Protein AF-A0A1G6G6S4-F1 (afdb_monomer_lite)

Organism: Bacteroides ovatus (NCBI:txid28116)

InterPro domains:
  IPR021240 Protein of unknown function DUF2776 [PF10951] (1-237)

pLDDT: mean 93.25, std 6.28, range [54.34, 98.69]

Foldseek 3Di:
DDPVVLVVQLCVLVVQLCVLQVVLVVLCPPDDDLLNLQRSLLSNLVSLLSLLVSLQSNLQSCVVVVNDDPCSLPVSLVSLLVSLVVQLVQLVVQLVPPPDLSSVLNSLSSNLSSLLSQLSSLLSNLSNQVVQLVVLVPDPDLAFDPPADDPVRLVVSLVSLVVSLVVLLVQLVVLCVCCVVDVSSVSSSLSSLLSSLSSQLSSLSNNQSNSSNRSNCDPVSVPVSVVSNVVSVVCNVVSPPD

Secondary structure (DSSP, 8-state):
--HHHHHHHHHHHHHHHHHHHHHHHHHHHS-S-THHHHHHHHHHHHHHHHHHHHHHHHHHHHHHTT---HHHHHHHHHHHHHHHHHHHHHHHHHHHT-SSHHHHHHHHHHHHHHHHHHHHHHHHHHGGGTTHHHHHTT-S--PPPTTPPPHHHHHHHHHHHHHHHHHHHHHHHHHHHTTTT-HHHHHHHHHHHHHHHHHHHHHHHHHHHHHHHTT---HHHHHHHHHHHHHHHHHHHH----

Radius of gyration: 19.22 Å; chains: 1; bounding box: 47×36×55 Å

Sequence (242 aa):
MNYGISILFRAIPLVMAIFCFGYGAFIYGYGDAGSRVVAGPVIFSLGMICIALFCTAATIIRQIIHTYNQAAKYGLPILGYLAAIVTIIGGICVFSNADGTSAFVAGHVITGVGFITGCVATAATSSTRFSLIPGNSRGTGNEVPEGAFSLGQERALEIIVILISLIAWIWAFVLLANSHVHPAYFVAGHVMAGLACICTSLIALVATIARQIRNVYSEKERSQWPKLVLLMGSILLSGDFL

Structure (mmCIF, N/CA/C/O backbone):
data_AF-A0A1G6G6S4-F1
#
_entry.id   AF-A0A1G6G6S4-F1
#
loop_
_atom_site.group_PDB
_atom_site.id
_atom_site.type_symbol
_atom_site.label_atom_id
_atom_site.label_alt_id
_atom_site.label_comp_id
_atom_site.label_asym_id
_atom_site.label_entity_id
_atom_site.label_seq_id
_atom_site.pdbx_PDB_ins_code
_atom_site.Cartn_x
_atom_site.Cartn_y
_atom_site.Cartn_z
_atom_site.occupancy
_atom_site.B_iso_or_equiv
_atom_site.auth_seq_id
_atom_site.auth_comp_id
_atom_site.auth_asym_id
_atom_site.auth_atom_id
_atom_site.pdbx_PDB_model_num
ATOM 1 N N . MET A 1 1 ? -25.408 -8.700 8.731 1.00 73.12 1 MET A N 1
ATOM 2 C CA . MET A 1 1 ? -24.907 -9.076 7.387 1.00 73.12 1 MET A CA 1
ATOM 3 C C . MET A 1 1 ? -25.098 -10.573 7.199 1.00 73.12 1 MET A C 1
ATOM 5 O O . MET A 1 1 ? -24.778 -11.309 8.121 1.00 73.12 1 MET A O 1
ATOM 9 N N . ASN A 1 2 ? -25.626 -11.021 6.055 1.00 85.88 2 ASN A N 1
ATOM 10 C CA . ASN A 1 2 ? -25.757 -12.452 5.752 1.00 85.88 2 ASN A CA 1
ATOM 11 C C . ASN A 1 2 ? -24.358 -13.083 5.562 1.00 85.88 2 ASN A C 1
ATOM 13 O O . ASN A 1 2 ? -23.464 -12.449 4.996 1.00 85.88 2 ASN A O 1
ATOM 17 N N . TYR A 1 3 ? -24.161 -14.314 6.035 1.00 83.31 3 TYR A N 1
ATOM 18 C CA . TYR A 1 3 ? -22.889 -15.036 5.960 1.00 83.31 3 TYR A CA 1
ATOM 19 C C . TYR A 1 3 ? -22.360 -15.158 4.519 1.00 83.31 3 TYR A C 1
ATOM 21 O O . TYR A 1 3 ? -21.170 -14.943 4.284 1.00 83.31 3 TYR A O 1
ATOM 29 N N . GLY A 1 4 ? -23.241 -15.389 3.538 1.00 86.12 4 GLY A N 1
ATOM 30 C CA . GLY A 1 4 ? -22.856 -15.454 2.121 1.00 86.12 4 GLY A CA 1
ATOM 31 C C . GLY A 1 4 ? -22.248 -14.146 1.592 1.00 86.12 4 GLY A C 1
ATOM 32 O O . GLY A 1 4 ? -21.205 -14.163 0.943 1.00 86.12 4 GLY A O 1
ATOM 33 N N . ILE A 1 5 ? -22.828 -12.996 1.956 1.00 89.00 5 ILE A N 1
ATOM 34 C CA . ILE A 1 5 ? -22.320 -11.668 1.561 1.00 89.00 5 ILE A CA 1
ATOM 35 C C . ILE A 1 5 ? -20.952 -11.383 2.197 1.00 89.00 5 ILE A C 1
ATOM 37 O O . ILE A 1 5 ? -20.060 -10.836 1.552 1.00 89.00 5 ILE A O 1
ATOM 41 N N . SER A 1 6 ? -20.750 -11.822 3.443 1.00 88.38 6 SER A N 1
ATOM 42 C CA . SER A 1 6 ? -19.453 -11.734 4.125 1.00 88.38 6 SER A CA 1
ATOM 43 C C . SER A 1 6 ? -18.348 -12.511 3.397 1.00 88.38 6 SER A C 1
ATOM 45 O O . SER A 1 6 ? -17.201 -12.064 3.333 1.00 88.38 6 SER A O 1
ATOM 47 N N . ILE A 1 7 ? -18.659 -13.693 2.855 1.00 90.94 7 ILE A N 1
ATOM 48 C CA . ILE A 1 7 ? -17.709 -14.457 2.034 1.00 90.94 7 ILE A CA 1
ATOM 49 C C . ILE A 1 7 ? -17.438 -13.721 0.725 1.00 90.94 7 ILE A C 1
ATOM 51 O O . ILE A 1 7 ? -16.272 -13.518 0.396 1.00 90.94 7 ILE A O 1
ATOM 55 N N . LEU A 1 8 ? -18.486 -13.270 0.032 1.00 91.69 8 LEU A N 1
ATOM 56 C CA . LEU A 1 8 ? -18.364 -12.590 -1.256 1.00 91.69 8 LEU A CA 1
ATOM 57 C C . LEU A 1 8 ? -17.414 -11.387 -1.180 1.00 91.69 8 LEU A C 1
ATOM 59 O O . LEU A 1 8 ? -16.447 -11.324 -1.933 1.00 91.69 8 LEU A O 1
ATOM 63 N N . PHE A 1 9 ? -17.617 -10.477 -0.225 1.00 91.88 9 PHE A N 1
ATOM 64 C CA . PHE A 1 9 ? -16.776 -9.281 -0.103 1.00 91.88 9 PHE A CA 1
ATOM 65 C C . PHE A 1 9 ? -15.309 -9.578 0.234 1.00 91.88 9 PHE A C 1
ATOM 67 O O . PHE A 1 9 ? -14.430 -8.812 -0.151 1.00 91.88 9 PHE A O 1
ATOM 74 N N . ARG A 1 10 ? -15.019 -10.699 0.905 1.00 93.06 10 ARG A N 1
ATOM 75 C CA . ARG A 1 10 ? -13.636 -11.149 1.138 1.00 93.06 10 ARG A CA 1
ATOM 76 C C . ARG A 1 10 ? -13.052 -11.873 -0.074 1.00 93.06 10 ARG A C 1
ATOM 78 O O . ARG A 1 10 ? -11.849 -11.818 -0.280 1.00 93.06 10 ARG A O 1
ATOM 85 N N . ALA A 1 11 ? -13.875 -12.548 -0.869 1.00 94.00 11 ALA A N 1
ATOM 86 C CA . ALA A 1 11 ? -13.424 -13.273 -2.050 1.00 94.00 11 ALA A CA 1
ATOM 87 C C . ALA A 1 11 ? -13.056 -12.335 -3.211 1.00 94.00 11 ALA A C 1
ATOM 89 O O . ALA A 1 11 ? -12.145 -12.662 -3.964 1.00 94.00 11 ALA A O 1
ATOM 90 N N . ILE A 1 12 ? -13.704 -11.167 -3.335 1.00 96.38 12 ILE A N 1
ATOM 91 C CA . ILE A 1 12 ? -13.469 -10.222 -4.444 1.00 96.38 12 ILE A CA 1
ATOM 92 C C . ILE A 1 12 ? -11.976 -9.873 -4.615 1.00 96.38 12 ILE A C 1
ATOM 94 O O . ILE A 1 12 ? -11.463 -10.081 -5.717 1.00 96.38 12 ILE A O 1
ATOM 98 N N . PRO A 1 13 ? -11.232 -9.423 -3.579 1.00 96.69 13 PRO A N 1
ATOM 99 C CA . PRO A 1 13 ? -9.807 -9.142 -3.747 1.00 96.69 13 PRO A CA 1
ATOM 100 C C . PRO A 1 13 ? -8.978 -10.384 -4.095 1.00 96.69 13 PRO A C 1
ATOM 102 O O . PRO A 1 13 ? -8.022 -10.272 -4.848 1.00 96.69 13 PRO A O 1
ATOM 105 N N . LEU A 1 14 ? -9.342 -11.576 -3.610 1.00 97.12 14 LEU A N 1
ATOM 106 C CA . LEU A 1 14 ? -8.614 -12.810 -3.938 1.00 97.12 14 LEU A CA 1
ATOM 107 C C . LEU A 1 14 ? -8.815 -13.232 -5.397 1.00 97.12 14 LEU A C 1
ATOM 109 O O . LEU A 1 14 ? -7.857 -13.625 -6.054 1.00 97.12 14 LEU A O 1
ATOM 113 N N . VAL A 1 15 ? -10.037 -13.115 -5.920 1.00 97.75 15 VAL A N 1
ATOM 114 C CA . VAL A 1 15 ? -10.319 -13.370 -7.341 1.00 97.75 15 VAL A CA 1
ATOM 115 C C . VAL A 1 15 ? -9.558 -12.374 -8.215 1.00 97.75 15 VAL A C 1
ATOM 117 O O . VAL A 1 15 ? -8.933 -12.776 -9.194 1.00 97.75 15 VAL A O 1
ATOM 120 N N . MET A 1 16 ? -9.536 -11.094 -7.824 1.00 97.75 16 MET A N 1
ATOM 121 C CA . MET A 1 16 ? -8.732 -10.086 -8.517 1.00 97.75 16 MET A CA 1
ATOM 122 C C . MET A 1 16 ? -7.231 -10.399 -8.433 1.00 97.75 16 MET A C 1
ATOM 124 O O . MET A 1 16 ? -6.533 -10.267 -9.430 1.00 97.75 16 MET A O 1
ATOM 128 N N . ALA A 1 17 ? -6.732 -10.890 -7.293 1.00 97.75 17 ALA A N 1
ATOM 129 C CA . ALA A 1 17 ? -5.336 -11.304 -7.154 1.00 97.75 17 ALA A CA 1
ATOM 130 C C . ALA A 1 17 ? -4.979 -12.437 -8.128 1.00 97.75 17 ALA A C 1
ATOM 132 O O . ALA A 1 17 ? -3.962 -12.355 -8.810 1.00 97.75 17 ALA A O 1
ATOM 133 N N . ILE A 1 18 ? -5.836 -13.461 -8.242 1.00 98.06 18 ILE A N 1
ATOM 134 C CA . ILE A 1 18 ? -5.661 -14.558 -9.208 1.00 98.06 18 ILE A CA 1
ATOM 135 C C . ILE A 1 18 ? -5.611 -14.009 -10.635 1.00 98.06 18 ILE A C 1
ATOM 137 O O . ILE A 1 18 ? -4.739 -14.403 -11.408 1.00 98.06 18 ILE A O 1
ATOM 141 N N . PHE A 1 19 ? -6.505 -13.076 -10.972 1.00 97.88 19 PHE A N 1
ATOM 142 C CA . PHE A 1 19 ? -6.492 -12.419 -12.275 1.00 97.88 19 PHE A CA 1
ATOM 143 C C . PHE A 1 19 ? -5.187 -11.645 -12.509 1.00 97.88 19 PHE A C 1
ATOM 145 O O . PHE A 1 19 ? -4.553 -11.845 -13.537 1.00 97.88 19 PHE A O 1
ATOM 152 N N . CYS A 1 20 ? -4.735 -10.827 -11.554 1.00 97.88 20 CYS A N 1
ATOM 153 C CA . CYS A 1 20 ? -3.478 -10.081 -11.653 1.00 97.88 20 CYS A CA 1
ATOM 154 C C . CYS A 1 20 ? -2.263 -11.003 -11.833 1.00 97.88 20 CYS A C 1
ATOM 156 O O . CYS A 1 20 ? -1.455 -10.781 -12.733 1.00 97.88 20 CYS A O 1
ATOM 158 N N . PHE A 1 21 ? -2.143 -12.065 -11.031 1.00 97.94 21 PHE A N 1
ATOM 159 C CA . PHE A 1 21 ? -1.031 -13.010 -11.151 1.00 97.94 21 PHE A CA 1
ATOM 160 C C . PHE A 1 21 ? -1.077 -13.782 -12.472 1.00 97.94 21 PHE A C 1
ATOM 162 O O . PHE A 1 21 ? -0.069 -13.861 -13.171 1.00 97.94 21 PHE A O 1
ATOM 169 N N . GLY A 1 22 ? -2.242 -14.317 -12.843 1.00 97.19 22 GLY A N 1
ATOM 170 C CA . GLY A 1 22 ? -2.409 -15.087 -14.074 1.00 97.19 22 GLY A CA 1
ATOM 171 C C . GLY A 1 22 ? -2.203 -14.235 -15.324 1.00 97.19 22 GLY A C 1
ATOM 172 O O . GLY A 1 22 ? -1.427 -14.604 -16.202 1.00 97.19 22 GLY A O 1
ATOM 173 N N . TYR A 1 23 ? -2.846 -13.069 -15.388 1.00 95.94 23 TYR A N 1
ATOM 174 C CA . TYR A 1 23 ? -2.748 -12.165 -16.531 1.00 95.94 23 TYR A CA 1
ATOM 175 C C . TYR A 1 23 ? -1.360 -11.523 -16.644 1.00 95.94 23 TYR A C 1
ATOM 177 O O . TYR A 1 23 ? -0.816 -11.429 -17.743 1.00 95.94 23 TYR A O 1
ATOM 185 N N . GLY A 1 24 ? -0.739 -11.151 -15.520 1.00 96.50 24 GLY A N 1
ATOM 186 C CA . GLY A 1 24 ? 0.635 -10.648 -15.501 1.00 96.50 24 GLY A CA 1
ATOM 187 C C . GLY A 1 24 ? 1.645 -11.687 -15.993 1.00 96.50 24 GLY A C 1
ATOM 188 O O . GLY A 1 24 ? 2.483 -11.378 -16.842 1.00 96.50 24 GLY A O 1
ATOM 189 N N . ALA A 1 25 ? 1.522 -12.938 -15.534 1.00 95.44 25 ALA A N 1
ATOM 190 C CA . ALA A 1 25 ? 2.348 -14.047 -16.012 1.00 95.44 25 ALA A CA 1
ATOM 191 C C . ALA A 1 25 ? 2.103 -14.351 -17.499 1.00 95.44 25 ALA A C 1
ATOM 193 O O . ALA A 1 25 ? 3.053 -14.583 -18.245 1.00 95.44 25 ALA A O 1
ATOM 194 N N . PHE A 1 26 ? 0.845 -14.295 -17.945 1.00 95.00 26 PHE A N 1
ATOM 195 C CA . PHE A 1 26 ? 0.480 -14.479 -19.347 1.00 95.00 26 PHE A CA 1
ATOM 196 C C . PHE A 1 26 ? 1.127 -13.423 -20.251 1.00 95.00 26 PHE A C 1
ATOM 198 O O . PHE A 1 26 ? 1.804 -13.793 -21.205 1.00 95.00 26 PHE A O 1
ATOM 205 N N . ILE A 1 27 ? 0.995 -12.130 -19.926 1.00 94.38 27 ILE A N 1
ATOM 206 C CA . ILE A 1 27 ? 1.629 -11.044 -20.693 1.00 94.38 27 ILE A CA 1
ATOM 207 C C . ILE A 1 27 ? 3.143 -11.227 -20.730 1.00 94.38 27 ILE A C 1
ATOM 209 O O . ILE A 1 27 ? 3.762 -11.061 -21.779 1.00 94.38 27 ILE A O 1
ATOM 213 N N . TYR A 1 28 ? 3.749 -11.569 -19.591 1.00 92.81 28 TYR A N 1
ATOM 214 C CA . TYR A 1 28 ? 5.187 -11.779 -19.539 1.00 92.81 28 TYR A CA 1
ATOM 215 C C . TYR A 1 28 ? 5.625 -12.951 -20.430 1.00 92.81 28 TYR A C 1
ATOM 217 O O . TYR A 1 28 ? 6.662 -12.845 -21.073 1.00 92.81 28 TYR A O 1
ATOM 225 N N . GLY A 1 29 ? 4.845 -14.035 -20.514 1.00 91.31 29 GLY A N 1
ATOM 226 C CA . GLY A 1 29 ? 5.184 -15.236 -21.286 1.00 91.31 29 GLY A CA 1
ATOM 227 C C . GLY A 1 29 ? 4.817 -15.212 -22.776 1.00 91.31 29 GLY A C 1
ATOM 228 O O . GLY A 1 29 ? 5.479 -15.887 -23.558 1.00 91.31 29 GLY A O 1
ATOM 229 N N . TYR A 1 30 ? 3.797 -14.453 -23.186 1.00 83.06 30 TYR A N 1
ATOM 230 C CA . TYR A 1 30 ? 3.266 -14.461 -24.555 1.00 83.06 30 TYR A CA 1
ATOM 231 C C . TYR A 1 30 ? 3.554 -13.142 -25.290 1.00 83.06 30 TYR A C 1
ATOM 233 O O . TYR A 1 30 ? 2.726 -12.233 -25.325 1.00 83.06 30 TYR A O 1
ATOM 241 N N . GLY A 1 31 ? 4.738 -13.050 -25.906 1.00 70.00 31 GLY A N 1
ATOM 242 C CA . GLY A 1 31 ? 5.107 -11.990 -26.851 1.00 70.00 31 GLY A CA 1
ATOM 243 C C . GLY A 1 31 ? 6.613 -11.729 -26.923 1.00 70.00 31 GLY A C 1
ATOM 244 O O . GLY A 1 31 ? 7.355 -12.132 -26.035 1.00 70.00 31 GLY A O 1
ATOM 245 N N . ASP A 1 32 ? 7.053 -10.993 -27.947 1.00 80.56 32 ASP A N 1
ATOM 246 C CA . ASP A 1 32 ? 8.473 -10.646 -28.151 1.00 80.56 32 ASP A CA 1
ATOM 247 C C . ASP A 1 32 ? 8.779 -9.156 -27.908 1.00 80.56 32 ASP A C 1
ATOM 249 O O . ASP A 1 32 ? 9.936 -8.741 -27.878 1.00 80.56 32 ASP A O 1
ATOM 253 N N . ALA A 1 33 ? 7.751 -8.332 -27.680 1.00 84.56 33 ALA A N 1
ATOM 254 C CA . ALA A 1 33 ? 7.901 -6.892 -27.473 1.00 84.56 33 ALA A CA 1
ATOM 255 C C . ALA A 1 33 ? 8.457 -6.551 -26.078 1.00 84.56 33 ALA A C 1
ATOM 257 O O . ALA A 1 33 ? 8.006 -7.099 -25.072 1.00 84.56 33 ALA A O 1
ATOM 258 N N . GLY A 1 34 ? 9.365 -5.571 -25.990 1.00 81.50 34 GLY A N 1
ATOM 259 C CA . GLY A 1 34 ? 9.964 -5.132 -24.717 1.00 81.50 34 GLY A CA 1
ATOM 260 C C . GLY A 1 34 ? 8.958 -4.587 -23.690 1.00 81.50 34 GLY A C 1
ATOM 261 O O . GLY A 1 34 ? 9.157 -4.742 -22.486 1.00 81.50 34 GLY A O 1
ATOM 262 N N . SER A 1 35 ? 7.822 -4.045 -24.140 1.00 86.25 35 SER A N 1
ATOM 263 C CA . SER A 1 35 ? 6.747 -3.543 -23.268 1.00 86.25 35 SER A CA 1
ATOM 264 C C . SER A 1 35 ? 6.165 -4.613 -22.337 1.00 86.25 35 SER A C 1
ATOM 266 O O . SER A 1 35 ? 5.714 -4.278 -21.240 1.00 86.25 35 SER A O 1
ATOM 268 N N . ARG A 1 36 ? 6.233 -5.901 -22.707 1.00 89.31 36 ARG A N 1
ATOM 269 C CA . ARG A 1 36 ? 5.780 -7.011 -21.852 1.00 89.31 36 ARG A CA 1
ATOM 270 C C . ARG A 1 36 ? 6.602 -7.146 -20.570 1.00 89.31 36 ARG A C 1
ATOM 272 O O . ARG A 1 36 ? 6.069 -7.568 -19.548 1.00 89.31 36 ARG A O 1
ATOM 279 N N . VAL A 1 37 ? 7.884 -6.767 -20.622 1.00 90.81 37 VAL A N 1
ATOM 280 C CA . VAL A 1 37 ? 8.822 -6.825 -19.488 1.00 90.81 37 VAL A CA 1
ATOM 281 C C . VAL A 1 37 ? 8.461 -5.775 -18.437 1.00 90.81 37 VAL A C 1
ATOM 283 O O . VAL A 1 37 ? 8.754 -5.959 -17.261 1.00 90.81 37 VAL A O 1
ATOM 286 N N . VAL A 1 38 ? 7.759 -4.711 -18.841 1.00 92.06 38 VAL A N 1
ATOM 287 C CA . VAL A 1 38 ? 7.129 -3.763 -17.916 1.00 92.06 38 VAL A CA 1
ATOM 288 C C . VAL A 1 38 ? 5.746 -4.262 -17.510 1.00 92.06 38 VAL A C 1
ATOM 290 O O . VAL A 1 38 ? 5.493 -4.503 -16.334 1.00 92.06 38 VAL A O 1
ATOM 293 N N . ALA A 1 39 ? 4.848 -4.442 -18.481 1.00 93.69 39 ALA A N 1
ATOM 294 C CA . ALA A 1 39 ? 3.430 -4.662 -18.220 1.00 93.69 39 ALA A CA 1
ATOM 295 C C . ALA A 1 39 ? 3.153 -5.950 -17.431 1.00 93.69 39 ALA A C 1
ATOM 297 O O . ALA A 1 39 ? 2.398 -5.913 -16.462 1.00 93.69 39 ALA A O 1
ATOM 298 N N . GLY A 1 40 ? 3.776 -7.072 -17.803 1.00 95.19 40 GLY A N 1
ATOM 299 C CA . GLY A 1 40 ? 3.539 -8.367 -17.163 1.00 95.19 40 GLY A CA 1
ATOM 300 C C . GLY A 1 40 ? 3.926 -8.370 -15.679 1.00 95.19 40 GLY A C 1
ATOM 301 O O . GLY A 1 40 ? 3.052 -8.567 -14.833 1.00 95.19 40 GLY A O 1
ATOM 302 N N . PRO A 1 41 ? 5.195 -8.084 -15.330 1.00 95.81 41 PRO A N 1
ATOM 303 C CA . PRO A 1 41 ? 5.650 -8.026 -13.941 1.00 95.81 41 PRO A CA 1
ATOM 304 C C . PRO A 1 41 ? 4.931 -6.971 -13.091 1.00 95.81 41 PRO A C 1
ATOM 306 O O . PRO A 1 41 ? 4.617 -7.234 -11.929 1.00 95.81 41 PRO A O 1
ATOM 309 N N . VAL A 1 42 ? 4.605 -5.803 -13.659 1.00 96.75 42 VAL A N 1
ATOM 310 C CA . VAL A 1 42 ? 3.828 -4.777 -12.947 1.00 96.75 42 VAL A CA 1
ATOM 311 C C . VAL A 1 42 ? 2.421 -5.290 -12.632 1.00 96.75 42 VAL A C 1
ATOM 313 O O . VAL A 1 42 ? 2.030 -5.276 -11.466 1.00 96.75 42 VAL A O 1
ATOM 316 N N . ILE A 1 43 ? 1.684 -5.822 -13.615 1.00 97.50 43 ILE A N 1
ATOM 317 C CA . ILE A 1 43 ? 0.342 -6.395 -13.398 1.00 97.50 43 ILE A CA 1
ATOM 318 C C . ILE A 1 43 ? 0.394 -7.557 -12.403 1.00 97.50 43 ILE A C 1
ATOM 320 O O . ILE A 1 43 ? -0.459 -7.640 -11.521 1.00 97.50 43 ILE A O 1
ATOM 324 N N . PHE A 1 44 ? 1.416 -8.409 -12.489 1.00 97.81 44 PHE A N 1
ATOM 325 C CA . PHE A 1 44 ? 1.630 -9.486 -11.530 1.00 97.81 44 PHE A CA 1
ATOM 326 C C . PHE A 1 44 ? 1.759 -8.930 -10.104 1.00 97.81 44 PHE A C 1
ATOM 328 O O . PHE A 1 44 ? 1.058 -9.374 -9.196 1.00 97.81 44 PHE A O 1
ATOM 335 N N . SER A 1 45 ? 2.591 -7.902 -9.905 1.00 97.94 45 SER A N 1
ATOM 336 C CA . SER A 1 45 ? 2.782 -7.276 -8.591 1.00 97.94 45 SER A CA 1
ATOM 337 C C . SER A 1 45 ? 1.523 -6.599 -8.031 1.00 97.94 45 SER A C 1
ATOM 339 O O . SER A 1 45 ? 1.349 -6.575 -6.814 1.00 97.94 45 SER A O 1
ATOM 341 N N . LEU A 1 46 ? 0.586 -6.134 -8.873 1.00 97.81 46 LEU A N 1
ATOM 342 C CA . LEU A 1 46 ? -0.713 -5.617 -8.407 1.00 97.81 46 LEU A CA 1
ATOM 343 C C . LEU A 1 46 ? -1.535 -6.685 -7.666 1.00 97.81 46 LEU A C 1
ATOM 345 O O . LEU A 1 46 ? -2.347 -6.355 -6.797 1.00 97.81 46 LEU A O 1
ATOM 349 N N . GLY A 1 47 ? -1.285 -7.970 -7.936 1.00 98.06 47 GLY A N 1
ATOM 350 C CA . GLY A 1 47 ? -1.863 -9.066 -7.162 1.00 98.06 47 GLY A CA 1
ATOM 351 C C . GLY A 1 47 ? -1.484 -8.997 -5.679 1.00 98.06 47 GLY A C 1
ATOM 352 O O . GLY A 1 47 ? -2.297 -9.340 -4.824 1.00 98.06 47 GLY A O 1
ATOM 353 N N . MET A 1 48 ? -0.313 -8.453 -5.339 1.00 98.31 48 MET A N 1
ATOM 354 C CA . MET A 1 48 ? 0.138 -8.296 -3.951 1.00 98.31 48 MET A CA 1
ATOM 355 C C . MET A 1 48 ? -0.629 -7.192 -3.213 1.00 98.31 48 MET A C 1
ATOM 357 O O . MET A 1 48 ? -1.001 -7.385 -2.052 1.00 98.31 48 MET A O 1
ATOM 361 N N . ILE A 1 49 ? -0.996 -6.102 -3.903 1.00 98.31 49 ILE A N 1
ATOM 362 C CA . ILE A 1 49 ? -1.958 -5.118 -3.375 1.00 98.31 49 ILE A CA 1
ATOM 363 C C . ILE A 1 49 ? -3.292 -5.812 -3.084 1.00 98.31 49 ILE A C 1
ATOM 365 O O . ILE A 1 49 ? -3.889 -5.585 -2.033 1.00 98.31 49 ILE A O 1
ATOM 369 N N . CYS A 1 50 ? -3.753 -6.692 -3.976 1.00 98.19 50 CYS A N 1
ATOM 370 C CA . CYS A 1 50 ? -5.010 -7.415 -3.792 1.00 98.19 50 CYS A CA 1
ATOM 371 C C . CYS A 1 50 ? -4.981 -8.342 -2.563 1.00 98.19 50 CYS A C 1
ATOM 373 O O . CYS A 1 50 ? -5.977 -8.427 -1.842 1.00 98.19 50 CYS A O 1
ATOM 375 N N . ILE A 1 51 ? -3.837 -8.968 -2.258 1.00 98.31 51 ILE A N 1
ATOM 376 C CA . ILE A 1 51 ? -3.647 -9.719 -1.006 1.00 98.31 51 ILE A CA 1
ATOM 377 C C . ILE A 1 51 ? -3.741 -8.793 0.215 1.00 98.31 51 ILE A C 1
ATOM 379 O O . ILE A 1 51 ? -4.441 -9.117 1.175 1.00 98.31 51 ILE A O 1
ATOM 383 N N . ALA A 1 52 ? -3.114 -7.615 0.187 1.00 98.06 52 ALA A N 1
ATOM 384 C CA . ALA A 1 52 ? -3.238 -6.653 1.284 1.00 98.06 52 ALA A CA 1
ATOM 385 C C . ALA A 1 52 ? -4.683 -6.131 1.443 1.00 98.06 52 ALA A C 1
ATOM 387 O O . ALA A 1 52 ? -5.186 -6.030 2.564 1.00 98.06 52 ALA A O 1
ATOM 388 N N . LEU A 1 53 ? -5.395 -5.881 0.339 1.00 97.81 53 LEU A N 1
ATOM 389 C CA . LEU A 1 53 ? -6.814 -5.505 0.347 1.00 97.81 53 LEU A CA 1
ATOM 390 C C . LEU A 1 53 ? -7.702 -6.627 0.897 1.00 97.81 53 LEU A C 1
ATOM 392 O O . LEU A 1 53 ? -8.633 -6.348 1.655 1.00 97.81 53 LEU A O 1
ATOM 396 N N . PHE A 1 54 ? -7.397 -7.891 0.583 1.00 98.06 54 PHE A N 1
ATOM 397 C CA . PHE A 1 54 ? -8.030 -9.040 1.229 1.00 98.06 54 PHE A CA 1
ATOM 398 C C . PHE A 1 54 ? -7.819 -9.000 2.743 1.00 98.06 54 PHE A C 1
ATOM 400 O O . PHE A 1 54 ? -8.788 -9.164 3.482 1.00 98.06 54 PHE A O 1
ATOM 407 N N . CYS A 1 55 ? -6.598 -8.741 3.221 1.00 97.81 55 CYS A N 1
ATOM 408 C CA . CYS A 1 55 ? -6.321 -8.638 4.654 1.00 97.81 55 CYS A CA 1
ATOM 409 C C . CYS A 1 55 ? -7.152 -7.534 5.320 1.00 97.81 55 CYS A C 1
ATOM 411 O O . CYS A 1 55 ? -7.733 -7.773 6.382 1.00 97.81 55 CYS A O 1
ATOM 413 N N . THR A 1 56 ? -7.283 -6.365 4.688 1.00 96.88 56 THR A N 1
ATOM 414 C CA . THR A 1 56 ? -8.133 -5.266 5.174 1.00 96.88 56 THR A CA 1
ATOM 415 C C . THR A 1 56 ? -9.605 -5.674 5.220 1.00 96.88 56 THR A C 1
ATOM 417 O O . THR A 1 56 ? -10.241 -5.593 6.274 1.00 96.88 56 THR A O 1
ATOM 420 N N . ALA A 1 57 ? -10.146 -6.187 4.111 1.00 96.06 57 ALA A N 1
ATOM 421 C CA . ALA A 1 57 ? -11.540 -6.616 4.022 1.00 96.06 57 ALA A CA 1
ATOM 422 C C . ALA A 1 57 ? -11.847 -7.735 5.027 1.00 96.06 57 ALA A C 1
ATOM 424 O O . ALA A 1 57 ? -12.831 -7.667 5.762 1.00 96.06 57 ALA A O 1
ATOM 425 N N . ALA A 1 58 ? -10.980 -8.746 5.117 1.00 95.94 58 ALA A N 1
ATOM 426 C CA . ALA A 1 58 ? -11.112 -9.845 6.061 1.00 95.94 58 ALA A CA 1
ATOM 427 C C . ALA A 1 58 ? -11.062 -9.362 7.514 1.00 95.94 58 ALA A C 1
ATOM 429 O O . ALA A 1 58 ? -11.839 -9.861 8.327 1.00 95.94 58 ALA A O 1
ATOM 430 N N . THR A 1 59 ? -10.210 -8.385 7.829 1.00 96.12 59 THR A N 1
ATOM 431 C CA . THR A 1 59 ? -10.109 -7.784 9.164 1.00 96.12 59 THR A CA 1
ATOM 432 C C . THR A 1 59 ? -11.402 -7.071 9.555 1.00 96.12 59 THR A C 1
ATOM 434 O O . THR A 1 59 ? -11.957 -7.349 10.619 1.00 96.12 59 THR A O 1
ATOM 437 N N . ILE A 1 60 ? -11.921 -6.199 8.688 1.00 94.75 60 ILE A N 1
ATOM 438 C CA . ILE A 1 60 ? -13.135 -5.411 8.953 1.00 94.75 60 ILE A CA 1
ATOM 439 C C . ILE A 1 60 ? -14.370 -6.317 9.018 1.00 94.75 60 ILE A C 1
ATOM 441 O O . ILE A 1 60 ? -15.123 -6.304 9.991 1.00 94.75 60 ILE A O 1
ATOM 445 N N . ILE A 1 61 ? -14.571 -7.157 8.001 1.00 94.00 61 ILE A N 1
ATOM 446 C CA . ILE A 1 61 ? -15.774 -7.984 7.868 1.00 94.00 61 ILE A CA 1
ATOM 447 C C . ILE A 1 61 ? -15.888 -8.984 9.014 1.00 94.00 61 ILE A C 1
ATOM 449 O O .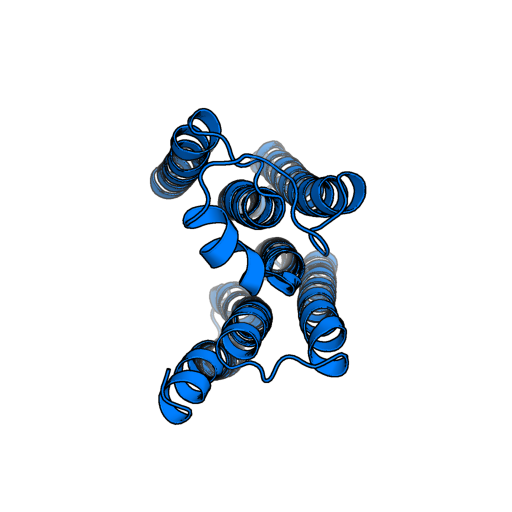 ILE A 1 61 ? -16.970 -9.128 9.583 1.00 94.00 61 ILE A O 1
ATOM 453 N N . ARG A 1 62 ? -14.787 -9.654 9.390 1.00 93.75 62 ARG A N 1
ATOM 454 C CA . ARG A 1 62 ? -14.800 -10.622 10.498 1.00 93.75 62 ARG A CA 1
ATOM 455 C C . ARG A 1 62 ? -15.168 -9.963 11.826 1.00 93.75 62 ARG A C 1
ATOM 457 O O . ARG A 1 62 ? -15.820 -10.623 12.631 1.00 93.75 62 ARG A O 1
ATOM 464 N N . GLN A 1 63 ? -14.803 -8.697 12.039 1.00 92.62 63 GLN A N 1
ATOM 465 C CA . GLN A 1 63 ? -15.216 -7.942 13.227 1.00 92.62 63 GLN A CA 1
ATOM 466 C C . GLN A 1 63 ? -16.710 -7.625 13.211 1.00 92.62 63 GLN A C 1
ATOM 468 O O . GLN A 1 63 ? -17.375 -7.827 14.221 1.00 92.62 63 GLN A O 1
ATOM 473 N N . ILE A 1 64 ? -17.258 -7.218 12.062 1.00 89.81 64 ILE A N 1
ATOM 474 C CA . ILE A 1 64 ? -18.690 -6.905 11.919 1.00 89.81 64 ILE A CA 1
ATOM 475 C C . ILE A 1 64 ? -19.577 -8.139 12.160 1.00 89.81 64 ILE A C 1
ATOM 477 O O . ILE A 1 64 ? -20.685 -8.005 12.669 1.00 89.81 64 ILE A O 1
ATOM 481 N N . ILE A 1 65 ? -19.115 -9.343 11.802 1.00 90.75 65 ILE A N 1
ATOM 482 C CA . ILE A 1 65 ? -19.854 -10.598 12.048 1.00 90.75 65 ILE A CA 1
ATOM 483 C C . ILE A 1 65 ? -19.404 -11.341 13.315 1.00 90.75 65 ILE A C 1
ATOM 485 O O . ILE A 1 65 ? -19.755 -12.504 13.480 1.00 90.75 65 ILE A O 1
ATOM 489 N N . HIS A 1 66 ? -18.596 -10.713 14.176 1.00 88.94 66 HIS A N 1
ATOM 490 C CA . HIS A 1 66 ? -18.112 -11.289 15.440 1.00 88.94 66 HIS A CA 1
ATOM 491 C C . HIS A 1 66 ? -17.358 -12.632 15.310 1.00 88.94 66 HIS A C 1
ATOM 493 O O . HIS A 1 66 ? -17.344 -13.444 16.227 1.00 88.94 66 HIS A O 1
ATOM 499 N N . THR A 1 67 ? -16.673 -12.859 14.184 1.00 90.00 67 THR A N 1
ATOM 500 C CA . THR A 1 67 ? -15.825 -14.052 13.937 1.00 90.00 67 THR A CA 1
ATOM 501 C C . THR A 1 67 ? -14.328 -13.730 13.977 1.00 90.00 67 THR A C 1
ATOM 503 O O . THR A 1 67 ? -13.492 -14.490 13.476 1.00 90.00 67 THR A O 1
ATOM 506 N N . TYR A 1 68 ? -13.974 -12.560 14.509 1.00 91.38 68 TYR A N 1
ATOM 507 C CA . TYR A 1 68 ? -12.598 -12.089 14.565 1.00 91.38 68 TYR A CA 1
ATOM 508 C C . TYR A 1 68 ? -11.883 -12.667 15.787 1.00 91.38 68 TYR A C 1
ATOM 510 O O . TYR A 1 68 ? -12.178 -12.304 16.921 1.00 91.38 68 TYR A O 1
ATOM 518 N N . ASN A 1 69 ? -10.958 -13.594 15.541 1.00 92.62 69 ASN A N 1
ATOM 519 C CA . ASN A 1 69 ? -10.197 -14.298 16.570 1.00 92.62 69 ASN A CA 1
ATOM 520 C C . ASN A 1 69 ? -8.733 -13.820 16.621 1.00 92.62 69 ASN A C 1
ATOM 522 O O . ASN A 1 69 ? -8.283 -13.043 15.776 1.00 92.62 69 ASN A O 1
ATOM 526 N N . GLN A 1 70 ? -7.969 -14.311 17.602 1.00 91.06 70 GLN A N 1
ATOM 527 C CA . GLN A 1 70 ? -6.557 -13.937 17.771 1.00 91.06 70 GLN A CA 1
ATOM 528 C C . GLN A 1 70 ? -5.689 -14.310 16.561 1.00 91.06 70 GLN A C 1
ATOM 530 O O . GLN A 1 70 ? -4.822 -13.535 16.168 1.00 91.06 70 GLN A O 1
ATOM 535 N N . ALA A 1 71 ? -5.951 -15.454 15.923 1.00 91.75 71 ALA A N 1
ATOM 536 C CA . ALA A 1 71 ? -5.213 -15.865 14.731 1.00 91.75 71 ALA A CA 1
ATOM 537 C C . ALA A 1 71 ? -5.393 -14.862 13.579 1.00 91.75 71 ALA A C 1
ATOM 539 O O . ALA A 1 71 ? -4.414 -14.455 12.962 1.00 91.75 71 ALA A O 1
ATOM 540 N N . ALA A 1 72 ? -6.620 -14.397 13.326 1.00 91.81 72 ALA A N 1
ATOM 541 C CA . ALA A 1 72 ? -6.890 -13.371 12.322 1.00 91.81 72 ALA A CA 1
ATOM 542 C C . ALA A 1 72 ? -6.278 -12.014 12.704 1.00 91.81 72 ALA A C 1
ATOM 544 O O . ALA A 1 72 ? -5.777 -11.310 11.829 1.00 91.81 72 ALA A O 1
ATOM 545 N N . LYS A 1 73 ? -6.270 -11.683 14.004 1.00 91.44 73 LYS A N 1
ATOM 546 C CA . LYS A 1 73 ? -5.718 -10.431 14.537 1.00 91.44 73 LYS A CA 1
ATOM 547 C C . LYS A 1 73 ? -4.248 -10.217 14.196 1.00 91.44 73 LYS A C 1
ATOM 549 O O . LYS A 1 73 ? -3.869 -9.090 13.897 1.00 91.44 73 LYS A O 1
ATOM 554 N N . TYR A 1 74 ? -3.442 -11.275 14.237 1.00 92.44 74 TYR A N 1
ATOM 555 C CA . TYR A 1 74 ? -2.015 -11.198 13.916 1.00 92.44 74 TYR A CA 1
ATOM 556 C C . TYR A 1 74 ? -1.705 -11.704 12.506 1.00 92.44 74 TYR A C 1
ATOM 558 O O . TYR A 1 74 ? -0.922 -11.086 11.791 1.00 92.44 74 TYR A O 1
ATOM 566 N N . GLY A 1 75 ? -2.357 -12.782 12.068 1.00 95.44 75 GLY A N 1
ATOM 567 C CA . GLY A 1 75 ? -2.081 -13.417 10.782 1.00 95.44 75 GLY A CA 1
ATOM 568 C C . GLY A 1 75 ? -2.394 -12.531 9.576 1.00 95.44 75 GLY A C 1
ATOM 569 O O . GLY A 1 75 ? -1.603 -12.503 8.638 1.00 95.44 75 GLY A O 1
ATOM 570 N N . LEU A 1 76 ? -3.501 -11.775 9.595 1.00 96.38 76 LEU A N 1
ATOM 571 C CA . LEU A 1 76 ? -3.879 -10.924 8.457 1.00 96.38 76 LEU A CA 1
ATOM 572 C C . LEU A 1 76 ? -2.923 -9.727 8.278 1.00 96.38 76 LEU A C 1
ATOM 574 O O . LEU A 1 76 ? -2.445 -9.538 7.157 1.00 96.38 76 LEU A O 1
ATOM 578 N N . PRO A 1 77 ? -2.570 -8.954 9.329 1.00 95.44 77 PRO A N 1
ATOM 579 C CA . PRO A 1 77 ? -1.526 -7.935 9.214 1.00 95.44 77 PRO A CA 1
ATOM 580 C C . PRO A 1 77 ? -0.177 -8.490 8.755 1.00 95.44 77 PRO A C 1
ATOM 582 O O . PRO A 1 77 ? 0.424 -7.934 7.839 1.00 95.44 77 PRO A O 1
ATOM 585 N N . ILE A 1 78 ? 0.281 -9.604 9.343 1.00 97.62 78 ILE A N 1
ATOM 586 C CA . ILE A 1 78 ? 1.564 -10.225 8.980 1.00 97.62 78 ILE A CA 1
ATOM 587 C C . ILE A 1 78 ? 1.569 -10.607 7.500 1.00 97.62 78 ILE A C 1
ATOM 589 O O . ILE A 1 78 ? 2.509 -10.261 6.792 1.00 97.62 78 ILE A O 1
ATOM 593 N N . LEU A 1 79 ? 0.505 -11.248 7.006 1.00 98.06 79 LEU A N 1
ATOM 594 C CA . LEU A 1 79 ? 0.384 -11.606 5.593 1.00 98.06 79 LEU A CA 1
ATOM 595 C C . LEU A 1 79 ? 0.466 -10.375 4.677 1.00 98.06 79 LEU A C 1
ATOM 597 O O . LEU A 1 79 ? 1.166 -10.413 3.669 1.00 98.06 79 LEU A O 1
ATOM 601 N N . GLY A 1 80 ? -0.210 -9.279 5.038 1.00 97.88 80 GLY A N 1
ATOM 602 C CA . GLY A 1 80 ? -0.171 -8.035 4.267 1.00 97.88 80 GLY A CA 1
ATOM 603 C C . GLY A 1 80 ? 1.233 -7.424 4.200 1.00 97.88 80 GLY A C 1
ATOM 604 O O . GLY A 1 80 ? 1.697 -7.060 3.121 1.00 97.88 80 GLY A O 1
ATOM 605 N N . TYR A 1 81 ? 1.943 -7.354 5.329 1.00 98.44 81 TYR A N 1
ATOM 606 C CA . TYR A 1 81 ? 3.311 -6.829 5.350 1.00 98.44 81 TYR A CA 1
ATOM 607 C C . TYR A 1 81 ? 4.315 -7.759 4.663 1.00 98.44 81 TYR A C 1
ATOM 609 O O . TYR A 1 81 ? 5.208 -7.272 3.976 1.00 98.44 81 TYR A O 1
ATOM 617 N N . LEU A 1 82 ? 4.159 -9.082 4.780 1.00 98.44 82 LEU A N 1
ATOM 618 C CA . LEU A 1 82 ? 4.973 -10.039 4.025 1.00 98.44 82 LEU A CA 1
ATOM 619 C C . LEU A 1 82 ? 4.778 -9.855 2.520 1.00 98.44 82 LEU A C 1
ATOM 621 O O . LEU A 1 82 ? 5.760 -9.834 1.780 1.00 98.44 82 LEU A O 1
ATOM 625 N N . ALA A 1 83 ? 3.535 -9.650 2.072 1.00 98.31 83 ALA A N 1
ATOM 626 C CA . ALA A 1 83 ? 3.250 -9.352 0.676 1.00 98.31 83 ALA A CA 1
ATOM 627 C C . ALA A 1 83 ? 3.969 -8.073 0.211 1.00 98.31 83 ALA A C 1
ATOM 629 O O . ALA A 1 83 ? 4.584 -8.065 -0.857 1.00 98.31 83 ALA A O 1
ATOM 630 N N . ALA A 1 84 ? 3.967 -7.019 1.032 1.00 98.44 84 ALA A N 1
ATOM 631 C CA . ALA A 1 84 ? 4.701 -5.789 0.745 1.00 98.44 84 ALA A CA 1
ATOM 632 C C . ALA A 1 84 ? 6.216 -6.026 0.640 1.00 98.44 84 ALA A C 1
ATOM 634 O O . ALA A 1 84 ? 6.825 -5.644 -0.355 1.00 98.44 84 ALA A O 1
ATOM 635 N N . ILE A 1 85 ? 6.814 -6.709 1.622 1.00 98.56 85 ILE A N 1
ATOM 636 C CA . ILE A 1 85 ? 8.257 -6.992 1.669 1.00 98.56 85 ILE A CA 1
ATOM 637 C C . ILE A 1 85 ? 8.697 -7.800 0.447 1.00 98.56 85 ILE A C 1
ATOM 639 O O . ILE A 1 85 ? 9.657 -7.420 -0.21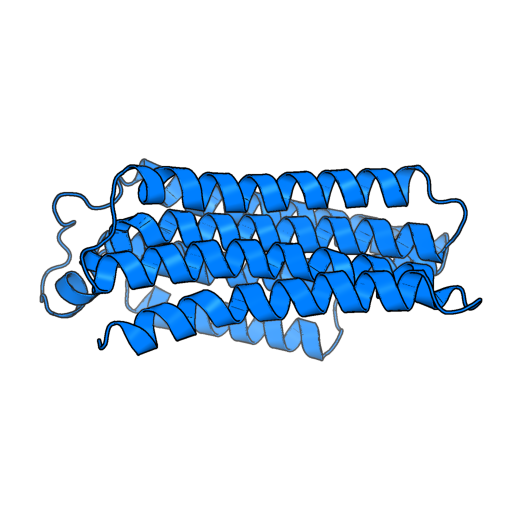9 1.00 98.56 85 ILE A O 1
ATOM 643 N N . VAL A 1 86 ? 7.978 -8.877 0.114 1.00 98.31 86 VAL A N 1
ATOM 644 C CA . VAL A 1 86 ? 8.278 -9.707 -1.065 1.00 98.31 86 VAL A CA 1
ATOM 645 C C . VAL A 1 86 ? 8.218 -8.877 -2.347 1.00 98.31 86 VAL A C 1
ATOM 647 O O . VAL A 1 86 ? 9.091 -9.008 -3.200 1.00 98.31 86 VAL A O 1
ATOM 650 N N . THR A 1 87 ? 7.232 -7.986 -2.466 1.00 98.38 87 THR A N 1
ATOM 651 C CA . THR A 1 87 ? 7.080 -7.124 -3.647 1.00 98.38 87 THR A CA 1
ATOM 652 C C . THR A 1 87 ? 8.214 -6.104 -3.757 1.00 98.38 87 THR A C 1
ATOM 654 O O . THR A 1 87 ? 8.777 -5.936 -4.835 1.00 98.38 87 THR A O 1
ATOM 657 N N . ILE A 1 88 ? 8.592 -5.463 -2.646 1.00 98.50 88 ILE A N 1
ATOM 658 C CA . ILE A 1 88 ? 9.706 -4.502 -2.591 1.00 98.50 88 ILE A CA 1
ATOM 659 C C . ILE A 1 88 ? 11.019 -5.189 -2.971 1.00 98.50 88 ILE A C 1
ATOM 661 O O . ILE A 1 88 ? 11.725 -4.709 -3.853 1.00 98.50 88 ILE A O 1
ATOM 665 N N . ILE A 1 89 ? 11.331 -6.329 -2.347 1.00 98.12 89 ILE A N 1
ATOM 666 C CA . ILE A 1 89 ? 12.552 -7.090 -2.644 1.00 98.12 89 ILE A CA 1
ATOM 667 C C . ILE A 1 89 ? 12.550 -7.537 -4.107 1.00 98.12 89 ILE A C 1
ATOM 669 O O . ILE A 1 89 ? 13.546 -7.350 -4.797 1.00 98.12 89 ILE A O 1
ATOM 673 N N . GLY A 1 90 ? 11.425 -8.061 -4.602 1.00 97.00 90 GLY A N 1
ATOM 674 C CA . GLY A 1 90 ? 11.279 -8.456 -6.001 1.00 97.00 90 GLY A CA 1
ATOM 675 C C . GLY A 1 90 ? 11.546 -7.300 -6.967 1.00 97.00 90 GLY A C 1
ATOM 676 O O . GLY A 1 90 ? 12.321 -7.460 -7.906 1.00 97.00 90 GLY A O 1
ATOM 677 N N . GLY A 1 91 ? 10.978 -6.119 -6.709 1.00 97.19 91 GLY A N 1
ATOM 678 C CA . GLY A 1 91 ? 11.233 -4.916 -7.504 1.00 97.19 91 GLY A CA 1
ATOM 679 C C . GLY A 1 91 ? 12.702 -4.492 -7.488 1.00 97.19 91 GLY A C 1
ATOM 680 O O . GLY A 1 91 ? 13.270 -4.231 -8.551 1.00 97.19 91 GLY A O 1
ATOM 681 N N . ILE A 1 92 ? 13.338 -4.520 -6.311 1.00 96.62 92 ILE A N 1
ATOM 682 C CA . ILE A 1 92 ? 14.769 -4.228 -6.146 1.00 96.62 92 ILE A CA 1
ATOM 683 C C . ILE A 1 92 ? 15.630 -5.203 -6.937 1.00 96.62 92 ILE A C 1
ATOM 685 O O . ILE A 1 92 ? 16.513 -4.773 -7.678 1.00 96.62 92 ILE A O 1
ATOM 689 N N . CYS A 1 93 ? 15.355 -6.502 -6.844 1.00 96.00 93 CYS A N 1
ATOM 690 C CA . CYS A 1 93 ? 16.064 -7.511 -7.620 1.00 96.00 93 CYS A CA 1
ATOM 691 C C . CYS A 1 93 ? 15.902 -7.287 -9.130 1.00 96.00 93 CYS A C 1
ATOM 693 O O . CYS A 1 93 ? 16.875 -7.441 -9.864 1.00 96.00 93 CYS A O 1
ATOM 695 N N . VAL A 1 94 ? 14.715 -6.889 -9.597 1.00 94.62 94 VAL A N 1
ATOM 696 C CA . VAL A 1 94 ? 14.457 -6.648 -11.024 1.00 94.62 94 VAL A CA 1
ATOM 697 C C . VAL A 1 94 ? 15.230 -5.439 -11.549 1.00 94.62 94 VAL A C 1
ATOM 699 O O . VAL A 1 94 ? 15.875 -5.562 -12.586 1.00 94.62 94 VAL A O 1
ATOM 702 N N . PHE A 1 95 ? 15.210 -4.285 -10.866 1.00 92.81 95 PHE A N 1
ATOM 703 C CA . PHE A 1 95 ? 15.948 -3.122 -11.382 1.00 92.81 95 PHE A CA 1
ATOM 704 C C . PHE A 1 95 ? 17.462 -3.236 -11.161 1.00 92.81 95 PHE A C 1
ATOM 706 O O . PHE A 1 95 ? 18.223 -2.657 -11.930 1.00 92.81 95 PHE A O 1
ATOM 713 N N . SER A 1 96 ? 17.911 -3.964 -10.131 1.00 91.06 96 SER A N 1
ATOM 714 C CA . SER A 1 96 ? 19.345 -4.132 -9.839 1.00 91.06 96 SER A CA 1
ATOM 715 C C . SER A 1 96 ? 20.039 -5.062 -10.836 1.00 91.06 96 SER A C 1
ATOM 717 O O . SER A 1 96 ? 21.229 -4.907 -11.084 1.00 91.06 96 SER A O 1
ATOM 719 N N . ASN A 1 97 ? 19.291 -6.000 -11.422 1.00 89.31 97 ASN A N 1
ATOM 720 C CA . ASN A 1 97 ? 19.756 -6.901 -12.480 1.00 89.31 97 ASN A CA 1
ATOM 721 C C . ASN A 1 97 ? 19.148 -6.520 -13.843 1.00 89.31 97 ASN A C 1
ATOM 723 O O . ASN A 1 97 ? 18.880 -7.382 -14.677 1.00 89.31 97 ASN A O 1
ATOM 727 N N . ALA A 1 98 ? 18.816 -5.242 -14.042 1.00 85.12 98 ALA A N 1
ATOM 728 C CA . ALA A 1 98 ? 18.166 -4.806 -15.266 1.00 85.12 98 ALA A CA 1
ATOM 729 C C . ALA A 1 98 ? 19.158 -4.765 -16.436 1.00 85.12 98 ALA A C 1
ATOM 731 O O . ALA A 1 98 ? 19.943 -3.830 -16.559 1.00 85.12 98 ALA A O 1
ATOM 732 N N . ASP A 1 99 ? 19.016 -5.710 -17.364 1.00 80.75 99 ASP A N 1
ATOM 733 C CA . ASP A 1 99 ? 19.795 -5.753 -18.612 1.00 80.75 99 ASP A CA 1
ATOM 734 C C . ASP A 1 99 ? 19.241 -4.815 -19.707 1.00 80.75 99 ASP A C 1
ATOM 736 O O . ASP A 1 99 ? 19.683 -4.825 -20.855 1.00 80.75 99 ASP A O 1
ATOM 740 N N . GLY A 1 100 ? 18.237 -3.995 -19.377 1.00 86.19 100 GLY A N 1
ATOM 741 C CA . GLY A 1 100 ? 17.609 -3.082 -20.324 1.00 86.19 100 GLY A CA 1
ATOM 742 C C . GLY A 1 100 ? 16.624 -2.100 -19.694 1.00 86.19 100 GLY A C 1
ATOM 743 O O . GLY A 1 100 ? 16.191 -2.230 -18.548 1.00 86.19 100 GLY A O 1
ATOM 744 N N . THR A 1 101 ? 16.221 -1.116 -20.495 1.00 91.38 101 THR A N 1
ATOM 745 C CA . THR A 1 101 ? 15.383 0.023 -20.079 1.00 91.38 101 THR A CA 1
ATOM 746 C C . THR A 1 101 ? 14.020 -0.403 -19.532 1.00 91.38 101 THR A C 1
ATOM 748 O O . THR A 1 101 ? 13.526 0.178 -18.569 1.00 91.38 101 THR A O 1
ATOM 751 N N . SER A 1 102 ? 13.427 -1.450 -20.110 1.00 91.62 102 SER A N 1
ATOM 752 C CA . SER A 1 102 ? 12.130 -1.979 -19.680 1.00 91.62 102 SER A CA 1
ATOM 753 C C . SER A 1 102 ? 12.211 -2.629 -18.296 1.00 91.62 102 SER A C 1
ATOM 755 O O . SER A 1 102 ? 11.386 -2.333 -17.439 1.00 91.62 102 SER A O 1
ATOM 757 N N . ALA A 1 103 ? 13.235 -3.447 -18.033 1.00 91.94 103 ALA A N 1
ATOM 758 C CA . ALA A 1 103 ? 13.439 -4.056 -16.716 1.00 91.94 103 ALA A CA 1
ATOM 759 C C . ALA A 1 103 ? 13.753 -3.001 -15.641 1.00 91.94 103 ALA A C 1
ATOM 761 O O . ALA A 1 103 ? 13.231 -3.079 -14.530 1.00 91.94 103 ALA A O 1
ATOM 762 N N . PHE A 1 104 ? 14.522 -1.964 -15.994 1.00 94.56 104 PHE A N 1
ATOM 763 C CA . PHE A 1 104 ? 14.795 -0.833 -15.107 1.00 94.56 104 PHE A CA 1
ATOM 764 C C . PHE A 1 104 ? 13.504 -0.134 -14.662 1.00 94.56 104 PHE A C 1
ATOM 766 O O . PHE A 1 104 ? 13.279 0.039 -13.463 1.00 94.56 104 PHE A O 1
ATOM 773 N N . VAL A 1 105 ? 12.628 0.231 -15.608 1.00 95.38 105 VAL A N 1
ATOM 774 C CA . VAL A 1 105 ? 11.336 0.858 -15.283 1.00 95.38 105 VAL A CA 1
ATOM 775 C C . VAL A 1 105 ? 10.469 -0.109 -14.475 1.00 95.38 105 VAL A C 1
ATOM 777 O O . VAL A 1 105 ? 9.946 0.274 -13.431 1.00 95.38 105 VAL A O 1
ATOM 780 N N . ALA A 1 106 ? 10.361 -1.369 -14.905 1.00 96.06 106 ALA A N 1
ATOM 781 C CA . ALA A 1 106 ? 9.548 -2.381 -14.236 1.00 96.06 106 ALA A CA 1
ATOM 782 C C . ALA A 1 106 ? 9.925 -2.547 -12.759 1.00 96.06 106 ALA A C 1
ATOM 784 O O . ALA A 1 106 ? 9.048 -2.498 -11.901 1.00 96.06 106 ALA A O 1
ATOM 785 N N . GLY A 1 107 ? 11.215 -2.692 -12.441 1.00 96.94 107 GLY A N 1
ATOM 786 C CA . GLY A 1 107 ? 11.654 -2.911 -11.063 1.00 96.94 107 GLY A CA 1
ATOM 787 C C . GLY A 1 107 ? 11.351 -1.728 -10.140 1.00 96.94 107 GLY A C 1
ATOM 788 O O . GLY A 1 107 ? 10.904 -1.932 -9.009 1.00 96.94 107 GLY A O 1
ATOM 789 N N . HIS A 1 108 ? 11.499 -0.492 -10.626 1.00 97.44 108 HIS A N 1
ATOM 790 C CA . HIS A 1 108 ? 11.108 0.704 -9.871 1.00 97.44 108 HIS A CA 1
ATOM 791 C C . HIS A 1 108 ? 9.603 0.729 -9.597 1.00 97.44 108 HIS A C 1
ATOM 793 O O . HIS A 1 108 ? 9.185 0.888 -8.451 1.00 97.44 108 HIS A O 1
ATOM 799 N N . VAL A 1 109 ? 8.788 0.489 -10.629 1.00 97.44 109 VAL A N 1
ATOM 800 C CA . VAL A 1 109 ? 7.325 0.467 -10.499 1.00 97.44 109 VAL A CA 1
ATOM 801 C C . VAL A 1 109 ? 6.872 -0.635 -9.539 1.00 97.44 109 VAL A C 1
ATOM 803 O O . VAL A 1 109 ? 6.067 -0.365 -8.653 1.00 97.44 109 VAL A O 1
ATOM 806 N N . ILE A 1 110 ? 7.422 -1.849 -9.646 1.00 98.31 110 ILE A N 1
ATOM 807 C CA . ILE A 1 110 ? 7.129 -2.964 -8.728 1.00 98.31 110 ILE A CA 1
ATOM 808 C C . ILE A 1 110 ? 7.501 -2.591 -7.287 1.00 98.31 110 ILE A C 1
ATOM 810 O O . ILE A 1 110 ? 6.730 -2.845 -6.364 1.00 98.31 110 ILE A O 1
ATOM 814 N N . THR A 1 111 ? 8.642 -1.930 -7.079 1.00 98.38 111 THR A N 1
ATOM 815 C CA . THR A 1 111 ? 9.046 -1.462 -5.744 1.00 98.38 111 THR A CA 1
ATOM 816 C C . THR A 1 111 ? 8.027 -0.469 -5.175 1.00 98.38 111 THR A C 1
ATOM 818 O O . THR A 1 111 ? 7.587 -0.621 -4.034 1.00 98.38 111 THR A O 1
ATOM 821 N N . GLY A 1 112 ? 7.570 0.495 -5.982 1.00 98.12 112 GLY A N 1
ATOM 822 C CA . GLY A 1 112 ? 6.515 1.432 -5.588 1.00 98.12 112 GLY A CA 1
ATOM 823 C C . GLY A 1 112 ? 5.152 0.764 -5.338 1.00 98.12 112 GLY A C 1
ATOM 824 O O . GLY A 1 112 ? 4.449 1.126 -4.395 1.00 98.12 112 GLY A O 1
ATOM 825 N N . VAL A 1 113 ? 4.792 -0.273 -6.100 1.00 98.50 113 VAL A N 1
ATOM 826 C CA . VAL A 1 113 ? 3.620 -1.130 -5.822 1.00 98.50 113 VAL A CA 1
ATOM 827 C C . VAL A 1 113 ? 3.768 -1.832 -4.465 1.00 98.50 113 VAL A C 1
ATOM 829 O O . VAL A 1 113 ? 2.802 -1.944 -3.704 1.00 98.50 113 VAL A O 1
ATOM 832 N N . GLY A 1 114 ? 4.985 -2.242 -4.110 1.00 98.62 114 GLY A N 1
ATOM 833 C CA . GLY A 1 114 ? 5.319 -2.755 -2.786 1.00 98.62 114 GLY A CA 1
ATOM 834 C C . GLY A 1 114 ? 5.097 -1.731 -1.665 1.00 98.62 114 GLY A C 1
ATOM 835 O O . GLY A 1 114 ? 4.535 -2.082 -0.626 1.00 98.62 114 GLY A O 1
ATOM 836 N N . PHE A 1 115 ? 5.429 -0.455 -1.886 1.00 98.69 115 PHE A N 1
ATOM 837 C CA . PHE A 1 115 ? 5.117 0.633 -0.948 1.00 98.69 115 PHE A CA 1
ATOM 838 C C . PHE A 1 115 ? 3.611 0.811 -0.736 1.00 98.69 115 PHE A C 1
ATOM 840 O O . PHE A 1 115 ? 3.157 0.859 0.409 1.00 98.69 115 PHE A O 1
ATOM 847 N N . ILE A 1 116 ? 2.816 0.809 -1.811 1.00 98.62 116 ILE A N 1
ATOM 848 C CA . ILE A 1 116 ? 1.348 0.845 -1.707 1.00 98.62 116 ILE A CA 1
ATOM 849 C C . ILE A 1 116 ? 0.840 -0.357 -0.909 1.00 98.62 116 ILE A C 1
ATOM 851 O O . ILE A 1 116 ? 0.026 -0.196 -0.001 1.00 98.62 116 ILE A O 1
ATOM 855 N N . THR A 1 117 ? 1.349 -1.554 -1.207 1.00 98.69 117 THR A N 1
ATOM 856 C CA . THR A 1 117 ? 0.994 -2.787 -0.489 1.00 98.69 117 THR A CA 1
ATOM 857 C C . THR A 1 117 ? 1.282 -2.652 1.010 1.00 98.69 117 THR A C 1
ATOM 859 O O . THR A 1 117 ? 0.444 -3.025 1.829 1.00 98.69 117 THR A O 1
ATOM 862 N N . GLY A 1 118 ? 2.416 -2.044 1.377 1.00 98.69 118 GLY A N 1
ATOM 863 C CA . GLY A 1 118 ? 2.767 -1.729 2.763 1.00 98.69 118 GLY A CA 1
ATOM 864 C C . GLY A 1 118 ? 1.775 -0.768 3.418 1.00 98.69 118 GLY A C 1
ATOM 865 O O . GLY A 1 118 ? 1.266 -1.058 4.497 1.00 98.69 118 GLY A O 1
ATOM 866 N N . CYS A 1 119 ? 1.416 0.328 2.746 1.00 98.56 119 CYS A N 1
ATOM 867 C CA . CYS A 1 119 ? 0.410 1.270 3.244 1.00 98.56 119 CYS A CA 1
ATOM 868 C C . CYS A 1 119 ? -0.972 0.618 3.436 1.00 98.56 119 CYS A C 1
ATOM 870 O O . CYS A 1 119 ? -1.643 0.865 4.441 1.00 98.56 119 CYS A O 1
ATOM 872 N N . VAL A 1 120 ? -1.395 -0.252 2.513 1.00 98.50 120 VAL A N 1
ATOM 873 C CA . VAL A 1 120 ? -2.651 -1.012 2.632 1.00 98.50 120 VAL A CA 1
ATOM 874 C C . VAL A 1 120 ? -2.577 -2.029 3.779 1.00 98.50 120 VAL A C 1
ATOM 876 O O . VAL A 1 120 ? -3.550 -2.179 4.518 1.00 98.50 120 VAL A O 1
ATOM 879 N N . ALA A 1 121 ? -1.432 -2.681 3.996 1.00 98.50 121 ALA A N 1
ATOM 880 C CA . ALA A 1 121 ? -1.217 -3.548 5.157 1.00 98.50 121 ALA A CA 1
ATOM 881 C C . ALA A 1 121 ? -1.293 -2.765 6.484 1.00 98.50 121 ALA A C 1
ATOM 883 O O . ALA A 1 121 ? -1.873 -3.248 7.466 1.00 98.50 121 ALA A O 1
ATOM 884 N N . THR A 1 122 ? -0.808 -1.521 6.514 1.00 98.38 122 THR A N 1
ATOM 885 C CA . THR A 1 122 ? -1.000 -0.626 7.662 1.00 98.38 122 THR A CA 1
ATOM 886 C C . THR A 1 122 ? -2.471 -0.272 7.864 1.00 98.38 122 THR A C 1
ATOM 888 O O . THR A 1 122 ? -2.934 -0.274 9.003 1.00 98.38 122 THR A O 1
ATOM 891 N N . ALA A 1 123 ? -3.242 -0.067 6.790 1.00 97.81 123 ALA A N 1
ATOM 892 C CA . ALA A 1 123 ? -4.692 0.127 6.876 1.00 97.81 123 ALA A CA 1
ATOM 893 C C . ALA A 1 123 ? -5.428 -1.119 7.407 1.00 97.81 123 ALA A C 1
ATOM 895 O O . ALA A 1 123 ? -6.355 -0.995 8.212 1.00 97.81 123 ALA A O 1
ATOM 896 N N . ALA A 1 124 ? -4.993 -2.331 7.043 1.00 97.38 124 ALA A N 1
ATOM 897 C CA . ALA A 1 124 ? -5.493 -3.562 7.661 1.00 97.38 124 ALA A CA 1
ATOM 898 C C . ALA A 1 124 ? -5.197 -3.581 9.171 1.00 97.38 124 ALA A C 1
ATOM 900 O O . ALA A 1 124 ? -6.066 -3.905 9.981 1.00 97.38 124 ALA A O 1
ATOM 901 N N . THR A 1 125 ? -3.985 -3.175 9.556 1.00 97.69 125 THR A N 1
ATOM 902 C CA . THR A 1 125 ? -3.531 -3.143 10.954 1.00 97.69 125 THR A CA 1
ATOM 903 C C . THR A 1 125 ? -4.295 -2.109 11.787 1.00 97.69 125 THR A C 1
ATOM 905 O O . THR A 1 125 ? -4.757 -2.423 12.890 1.00 97.69 125 THR A O 1
ATOM 908 N N . SER A 1 126 ? -4.497 -0.897 11.263 1.00 97.06 126 SER A N 1
ATOM 909 C CA . SER A 1 126 ? -5.314 0.131 11.918 1.00 97.06 126 SER A CA 1
ATOM 910 C C . SER A 1 126 ? -6.777 -0.299 12.021 1.00 97.06 126 SER A C 1
ATOM 912 O O . SER A 1 126 ? -7.448 0.018 12.994 1.00 97.06 126 SER A O 1
ATOM 914 N N . SER A 1 127 ? -7.259 -1.131 11.100 1.00 96.62 127 SER A N 1
ATOM 915 C CA . SER A 1 127 ? -8.623 -1.660 11.132 1.00 96.62 127 SER A CA 1
ATOM 916 C C . SER A 1 127 ? -8.839 -2.790 12.143 1.00 96.62 127 SER A C 1
ATOM 918 O O . SER A 1 127 ? -9.962 -3.256 12.282 1.00 96.62 127 SER A O 1
ATOM 920 N N . THR A 1 128 ? -7.829 -3.253 12.886 1.00 96.06 128 THR A N 1
ATOM 921 C CA . THR A 1 128 ? -7.961 -4.403 13.816 1.00 96.06 128 THR A CA 1
ATOM 922 C C . THR A 1 128 ? -8.932 -4.182 14.984 1.00 96.06 128 THR A C 1
ATOM 924 O O . THR A 1 128 ? -9.274 -5.144 15.671 1.00 96.06 128 THR A O 1
ATOM 927 N N . ARG A 1 129 ? -9.368 -2.935 15.210 1.00 94.56 129 ARG A N 1
ATOM 928 C CA . ARG A 1 129 ? -10.344 -2.540 16.242 1.00 94.56 129 ARG A CA 1
ATOM 929 C C . ARG A 1 129 ? -11.511 -1.732 15.660 1.00 94.56 129 ARG A C 1
ATOM 931 O O . ARG A 1 129 ? -12.108 -0.898 16.337 1.00 94.56 129 ARG A O 1
ATOM 938 N N . PHE A 1 130 ? -11.818 -1.968 14.386 1.00 93.88 130 PHE A N 1
ATOM 939 C CA . PHE A 1 130 ? -12.846 -1.276 13.611 1.00 93.88 130 PHE A CA 1
ATOM 940 C C . PHE A 1 130 ? -14.234 -1.296 14.269 1.00 93.88 130 PHE A C 1
ATOM 942 O O . PHE A 1 130 ? -15.002 -0.353 14.097 1.00 93.88 130 PHE A O 1
ATOM 949 N N . SER A 1 131 ? -14.559 -2.322 15.065 1.00 91.81 131 SER A N 1
ATOM 950 C CA . SER A 1 131 ? -15.843 -2.412 15.779 1.00 91.81 131 SER A CA 1
ATOM 951 C C . SER A 1 131 ? -16.122 -1.245 16.738 1.00 91.81 131 SER A C 1
ATOM 953 O O . SER A 1 131 ? -17.279 -1.035 17.093 1.00 91.81 131 SER A O 1
ATOM 955 N N . LEU A 1 132 ? -15.101 -0.479 17.142 1.00 92.06 132 LEU A N 1
ATOM 956 C CA . LEU A 1 132 ? -15.257 0.701 18.000 1.00 92.06 132 LEU A CA 1
ATOM 957 C C . LEU A 1 132 ? -15.803 1.926 17.245 1.00 92.06 132 LEU A C 1
ATOM 959 O O . LEU A 1 132 ? -16.489 2.753 17.840 1.00 92.06 132 LEU A O 1
ATOM 963 N N . ILE A 1 133 ? -15.579 2.027 15.928 1.00 91.81 133 ILE A N 1
ATOM 964 C CA . ILE A 1 133 ? -15.970 3.206 15.132 1.00 91.81 133 ILE A CA 1
ATOM 965 C C . ILE A 1 133 ? -17.493 3.450 15.152 1.00 91.81 133 ILE A C 1
ATOM 967 O O . ILE A 1 133 ? -17.898 4.586 15.422 1.00 91.81 133 ILE A O 1
ATOM 971 N N . PRO A 1 134 ? -18.368 2.445 14.918 1.00 88.88 134 PRO A N 1
ATOM 972 C CA . PRO A 1 134 ? -19.814 2.663 14.964 1.00 88.88 134 PRO A CA 1
ATOM 973 C C . PRO A 1 134 ? -20.327 3.059 16.351 1.00 88.88 134 PRO A C 1
ATOM 975 O O . PRO A 1 134 ? -21.307 3.795 16.437 1.00 88.88 134 PRO A O 1
ATOM 978 N N . GLY A 1 135 ? -19.685 2.579 17.423 1.00 87.19 135 GLY A N 1
ATOM 979 C CA . GLY A 1 135 ? -20.014 2.958 18.799 1.00 87.19 135 GLY A CA 1
ATOM 980 C C . GLY A 1 135 ? -19.668 4.420 19.072 1.00 87.19 135 GLY A C 1
ATOM 981 O O . GLY A 1 135 ? -20.537 5.192 19.470 1.00 87.19 135 GLY A O 1
ATOM 982 N N . ASN A 1 136 ? -18.439 4.816 18.741 1.00 90.12 136 ASN A N 1
ATOM 983 C CA . ASN A 1 136 ? -17.949 6.189 18.891 1.00 90.12 136 ASN A CA 1
ATOM 984 C C . ASN A 1 136 ? -18.791 7.193 18.096 1.00 90.12 136 ASN A C 1
ATOM 986 O O . ASN A 1 136 ? -19.130 8.258 18.592 1.00 90.12 136 ASN A O 1
ATOM 990 N N . SER A 1 137 ? -19.223 6.812 16.891 1.00 85.62 137 SER A N 1
ATOM 991 C CA . SER A 1 137 ? -20.041 7.674 16.024 1.00 85.62 137 SER A CA 1
ATOM 992 C C . SER A 1 137 ? -21.471 7.905 16.536 1.00 85.62 137 SER A C 1
ATOM 994 O O . SER A 1 137 ? -22.162 8.779 16.017 1.00 85.62 137 SER A O 1
ATOM 996 N N . ARG A 1 138 ? -21.951 7.100 17.496 1.00 84.94 138 ARG A N 1
ATOM 997 C CA . ARG A 1 138 ? -23.279 7.247 18.122 1.00 84.94 138 ARG A CA 1
ATOM 998 C C . ARG A 1 138 ? -23.228 8.010 19.446 1.00 84.94 138 ARG A C 1
ATOM 1000 O O . ARG A 1 138 ? -24.271 8.468 19.905 1.00 84.94 138 ARG A O 1
ATOM 1007 N N . GLY A 1 139 ? -22.056 8.092 20.073 1.00 76.44 139 GLY A N 1
ATOM 1008 C CA . GLY A 1 139 ? -21.853 8.825 21.318 1.00 76.44 139 GLY A CA 1
ATOM 1009 C C . GLY A 1 139 ? -21.731 10.332 21.087 1.00 76.44 139 GLY A C 1
ATOM 1010 O O . GLY A 1 139 ? -21.430 10.783 19.986 1.00 76.44 139 GLY A O 1
ATOM 1011 N N . THR A 1 140 ? -21.957 11.118 22.139 1.00 71.94 140 THR A N 1
ATOM 1012 C CA . THR A 1 140 ? -21.805 12.586 22.122 1.00 71.94 140 THR A CA 1
ATOM 1013 C C . THR A 1 140 ? -20.517 13.068 22.797 1.00 71.94 140 THR A C 1
ATOM 1015 O O . THR A 1 140 ? -20.251 14.267 22.821 1.00 71.94 140 THR A O 1
ATOM 1018 N N . GLY A 1 141 ? -19.734 12.157 23.384 1.00 75.44 141 GLY A N 1
ATOM 1019 C CA . GLY A 1 141 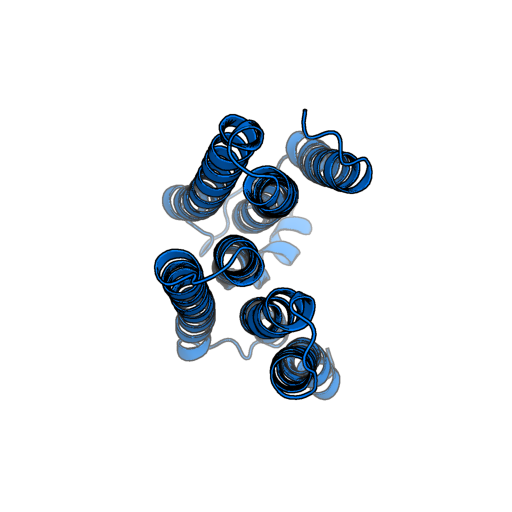? -18.468 12.457 24.055 1.00 75.44 141 GLY A CA 1
ATOM 1020 C C . GLY A 1 141 ? -17.254 12.153 23.176 1.00 75.44 141 GLY A C 1
ATOM 1021 O O . GLY A 1 141 ? -17.334 11.312 22.287 1.00 75.44 141 GLY A O 1
ATOM 1022 N N . ASN A 1 142 ? -16.118 12.788 23.480 1.00 80.38 142 ASN A N 1
ATOM 1023 C CA . ASN A 1 142 ? -14.813 12.561 22.830 1.00 80.38 142 ASN A CA 1
ATOM 1024 C C . ASN A 1 142 ? -13.865 11.739 23.720 1.00 80.38 142 ASN A C 1
ATOM 1026 O O . ASN A 1 142 ? -12.645 11.912 23.703 1.00 80.38 142 ASN A O 1
ATOM 1030 N N . GLU A 1 143 ? -14.436 10.890 24.572 1.00 87.06 143 GLU A N 1
ATOM 1031 C CA . GLU A 1 143 ? -13.662 10.026 25.454 1.00 87.06 143 GLU A CA 1
ATOM 1032 C C . GLU A 1 143 ? -13.081 8.856 24.665 1.00 87.06 143 GLU A C 1
ATOM 1034 O O . GLU A 1 143 ? -13.739 8.289 23.788 1.00 87.06 143 GLU A O 1
ATOM 1039 N N . VAL A 1 144 ? -11.837 8.497 24.983 1.00 90.81 144 VAL A N 1
ATOM 1040 C CA . VAL A 1 144 ? -11.152 7.362 24.361 1.00 90.81 144 VAL A CA 1
ATOM 1041 C C . VAL A 1 144 ? -11.743 6.074 24.942 1.00 90.81 144 VAL A C 1
ATOM 1043 O O . VAL A 1 144 ? -11.604 5.857 26.147 1.00 90.81 144 VAL A O 1
ATOM 1046 N N . PRO A 1 145 ? -12.376 5.205 24.133 1.00 90.81 145 PRO A N 1
ATOM 1047 C CA . PRO A 1 145 ? -13.047 4.027 24.661 1.00 90.81 145 PRO A CA 1
ATOM 1048 C C . PRO A 1 145 ? -12.041 2.970 25.128 1.00 90.81 145 PRO A C 1
ATOM 1050 O O . PRO A 1 145 ? -10.918 2.865 24.618 1.00 90.81 145 PRO A O 1
ATOM 1053 N N . GLU A 1 146 ? -12.464 2.143 26.083 1.00 89.00 146 GLU A N 1
ATOM 1054 C CA . GLU A 1 146 ? -11.662 1.023 26.564 1.00 89.00 146 GLU A CA 1
ATOM 1055 C C . GLU A 1 146 ? -11.343 0.057 25.413 1.00 89.00 146 GLU A C 1
ATOM 1057 O O . GLU A 1 146 ? -12.183 -0.266 24.570 1.00 89.00 146 GLU A O 1
ATOM 1062 N N . GLY A 1 147 ? -10.086 -0.375 25.332 1.00 89.19 147 GLY A N 1
ATOM 1063 C CA . GLY A 1 147 ? -9.627 -1.212 24.230 1.00 89.19 147 GLY A CA 1
ATOM 1064 C C . GLY A 1 147 ? -9.385 -0.462 22.916 1.00 89.19 147 GLY A C 1
ATOM 1065 O O . GLY A 1 147 ? -9.052 -1.121 21.933 1.00 89.19 147 GLY A O 1
ATOM 1066 N N . ALA A 1 148 ? -9.455 0.874 22.857 1.00 93.44 148 ALA A N 1
ATOM 1067 C CA . ALA A 1 148 ? -8.923 1.651 21.730 1.00 93.44 148 ALA A CA 1
ATOM 1068 C C . ALA A 1 148 ? -7.390 1.594 21.647 1.00 93.44 148 ALA A C 1
ATOM 1070 O O . ALA A 1 148 ? -6.698 1.174 22.581 1.00 93.44 148 ALA A O 1
ATOM 1071 N N . PHE A 1 149 ? -6.835 2.017 20.509 1.00 94.25 149 PHE A N 1
ATOM 1072 C CA . PHE A 1 149 ? -5.389 2.195 20.391 1.00 94.25 149 PHE A CA 1
ATOM 1073 C C . PHE A 1 149 ? -4.870 3.194 21.427 1.00 94.25 149 PHE A C 1
ATOM 1075 O O . PHE A 1 149 ? -5.485 4.233 21.679 1.00 94.25 149 PHE A O 1
ATOM 1082 N N . SER A 1 150 ? -3.698 2.904 21.991 1.00 94.94 150 SER A N 1
ATOM 1083 C CA . SER A 1 150 ? -2.965 3.927 22.731 1.00 94.94 150 SER A CA 1
ATOM 1084 C C . SER A 1 150 ? -2.502 5.032 21.776 1.00 94.94 150 SER A C 1
ATOM 1086 O O . SER A 1 150 ? -2.369 4.812 20.569 1.00 94.94 150 SER A O 1
ATOM 1088 N N . LEU A 1 151 ? -2.196 6.215 22.313 1.00 94.06 151 LEU A N 1
ATOM 1089 C CA . LEU A 1 151 ? -1.632 7.312 21.518 1.00 94.06 151 LEU A CA 1
ATOM 1090 C C . LEU A 1 151 ? -0.346 6.885 20.784 1.00 94.06 151 LEU A C 1
ATOM 1092 O O . LEU A 1 151 ? -0.123 7.274 19.642 1.00 94.06 151 LEU A O 1
ATOM 1096 N N . GLY A 1 152 ? 0.485 6.055 21.425 1.00 95.81 152 GLY A N 1
ATOM 1097 C CA . GLY A 1 152 ? 1.691 5.504 20.805 1.00 95.81 152 GLY A CA 1
ATOM 1098 C C . GLY A 1 152 ? 1.388 4.570 19.630 1.00 95.81 152 GLY A C 1
ATOM 1099 O O . GLY A 1 152 ? 2.081 4.626 18.622 1.00 95.81 152 GLY A O 1
ATOM 1100 N N . GLN A 1 153 ? 0.334 3.752 19.727 1.00 95.62 153 GLN A N 1
ATOM 1101 C CA . GLN A 1 153 ? -0.085 2.847 18.650 1.00 95.62 153 GLN A CA 1
ATOM 1102 C C . GLN A 1 153 ? -0.650 3.604 17.443 1.00 95.62 153 GLN A C 1
ATOM 1104 O O . GLN A 1 153 ? -0.274 3.289 16.320 1.00 95.62 153 GLN A O 1
ATOM 1109 N N . GLU A 1 154 ? -1.509 4.607 17.662 1.00 95.88 154 GLU A N 1
ATOM 1110 C CA . GLU A 1 154 ? -1.992 5.491 16.586 1.00 95.88 154 GLU A CA 1
ATOM 1111 C C . GLU A 1 154 ? -0.815 6.143 15.857 1.00 95.88 154 GLU A C 1
ATOM 1113 O O . GLU A 1 154 ? -0.665 5.969 14.649 1.00 95.88 154 GLU A O 1
ATOM 1118 N N . ARG A 1 155 ? 0.067 6.821 16.604 1.00 96.50 155 ARG A N 1
ATOM 1119 C CA . ARG A 1 155 ? 1.223 7.514 16.028 1.00 96.50 155 ARG A CA 1
ATOM 1120 C C . ARG A 1 155 ? 2.158 6.566 15.292 1.00 96.50 155 ARG A C 1
ATOM 1122 O O . ARG A 1 155 ? 2.654 6.926 14.235 1.00 96.50 155 ARG A O 1
ATOM 1129 N N . ALA A 1 156 ? 2.398 5.363 15.811 1.00 97.50 156 ALA A N 1
ATOM 1130 C CA . ALA A 1 156 ? 3.243 4.382 15.135 1.00 97.50 156 ALA A CA 1
ATOM 1131 C C . ALA A 1 156 ? 2.676 3.992 13.760 1.00 97.50 156 ALA A C 1
ATOM 1133 O O . ALA A 1 156 ? 3.424 3.945 12.787 1.00 97.50 156 ALA A O 1
ATOM 1134 N N . LEU A 1 157 ? 1.362 3.758 13.661 1.00 97.38 157 LEU A N 1
ATOM 1135 C CA . LEU A 1 157 ? 0.709 3.420 12.392 1.00 97.38 157 LEU A CA 1
ATOM 1136 C C . LEU A 1 157 ? 0.786 4.577 11.388 1.00 97.38 157 LEU A C 1
ATOM 1138 O O . LEU A 1 157 ? 1.102 4.346 10.223 1.00 97.38 157 LEU A O 1
ATOM 1142 N N . GLU A 1 158 ? 0.552 5.811 11.836 1.00 97.62 158 GLU A N 1
ATOM 1143 C CA . GLU A 1 158 ? 0.685 7.011 10.999 1.00 97.62 158 GLU A CA 1
ATOM 1144 C C . GLU A 1 158 ? 2.134 7.230 10.540 1.00 97.62 158 GLU A C 1
ATOM 1146 O O . GLU A 1 158 ? 2.381 7.459 9.357 1.00 97.62 158 GLU A O 1
ATOM 1151 N N . ILE A 1 159 ? 3.109 7.092 11.444 1.00 98.25 159 ILE A N 1
ATOM 1152 C CA . ILE A 1 159 ? 4.537 7.237 11.131 1.00 98.25 159 ILE A CA 1
ATOM 1153 C C . ILE A 1 159 ? 4.966 6.224 10.066 1.00 98.25 159 ILE A C 1
ATOM 1155 O O . ILE A 1 159 ? 5.679 6.602 9.143 1.00 98.25 159 ILE A O 1
ATOM 1159 N N . ILE A 1 160 ? 4.511 4.968 10.141 1.00 98.12 160 ILE A N 1
ATOM 1160 C CA . ILE A 1 160 ? 4.849 3.943 9.140 1.00 98.12 160 ILE A CA 1
ATOM 1161 C C . ILE A 1 160 ? 4.441 4.397 7.732 1.00 98.12 160 ILE A C 1
ATOM 1163 O O . ILE A 1 160 ? 5.265 4.371 6.819 1.00 98.12 160 ILE A O 1
ATOM 1167 N N . VAL A 1 161 ? 3.196 4.843 7.540 1.00 98.12 161 VAL A N 1
ATOM 1168 C CA . VAL A 1 161 ? 2.726 5.269 6.207 1.00 98.12 161 VAL A CA 1
ATOM 1169 C C . VAL A 1 161 ? 3.330 6.594 5.752 1.00 98.12 161 VAL A C 1
ATOM 1171 O O . VAL A 1 161 ? 3.590 6.760 4.561 1.00 98.12 161 VAL A O 1
ATOM 1174 N N . ILE A 1 162 ? 3.621 7.510 6.680 1.00 98.44 162 ILE A N 1
ATOM 1175 C CA . ILE A 1 162 ? 4.350 8.749 6.379 1.00 98.44 162 ILE A CA 1
ATOM 1176 C C . ILE A 1 162 ? 5.758 8.422 5.872 1.00 98.44 162 ILE A C 1
ATOM 1178 O O . ILE A 1 162 ? 6.167 8.956 4.844 1.00 98.44 162 ILE A O 1
ATOM 1182 N N . LEU A 1 163 ? 6.483 7.520 6.544 1.00 98.44 163 LEU A N 1
ATOM 1183 C CA . LEU A 1 163 ? 7.827 7.106 6.135 1.00 98.44 163 LEU A CA 1
ATOM 1184 C C . LEU A 1 163 ? 7.817 6.440 4.757 1.00 98.44 163 LEU A C 1
ATOM 1186 O O . LEU A 1 163 ? 8.625 6.805 3.908 1.00 98.44 163 LEU A O 1
ATOM 1190 N N . ILE A 1 164 ? 6.880 5.521 4.506 1.00 98.44 164 ILE A N 1
ATOM 1191 C CA . ILE A 1 164 ? 6.739 4.876 3.193 1.00 98.44 164 ILE A CA 1
ATOM 1192 C C . ILE A 1 164 ? 6.470 5.922 2.102 1.00 98.44 164 ILE A C 1
ATOM 1194 O O . ILE A 1 164 ? 7.129 5.916 1.062 1.00 98.44 164 ILE A O 1
ATOM 1198 N N . SER A 1 165 ? 5.541 6.853 2.339 1.00 98.12 165 SER A N 1
ATOM 1199 C CA . SER A 1 165 ? 5.228 7.905 1.369 1.00 98.12 165 SER A CA 1
ATOM 1200 C C . SER A 1 165 ? 6.405 8.852 1.130 1.00 98.12 165 SER A C 1
ATOM 1202 O O . SER A 1 165 ? 6.610 9.282 -0.002 1.00 98.12 165 SER A O 1
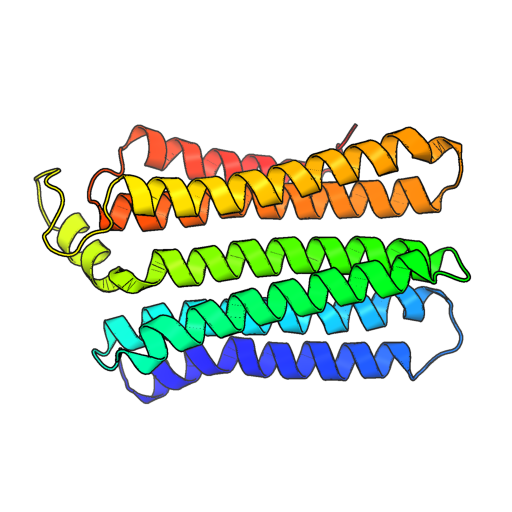ATOM 1204 N N . LEU A 1 166 ? 7.166 9.189 2.172 1.00 98.25 166 LEU A N 1
ATOM 1205 C CA . LEU A 1 166 ? 8.341 10.051 2.072 1.00 98.25 166 LEU A CA 1
ATOM 1206 C C . LEU A 1 166 ? 9.457 9.373 1.271 1.00 98.25 166 LEU A C 1
ATOM 1208 O O . LEU A 1 166 ? 10.041 10.005 0.395 1.00 98.25 166 LEU A O 1
ATOM 1212 N N . ILE A 1 167 ? 9.701 8.081 1.508 1.00 98.31 167 ILE A N 1
ATOM 1213 C CA . ILE A 1 167 ? 10.644 7.284 0.712 1.00 98.31 167 ILE A CA 1
ATOM 1214 C C . ILE A 1 167 ? 10.217 7.275 -0.760 1.00 98.31 167 ILE A C 1
ATOM 1216 O O . ILE A 1 167 ? 11.052 7.516 -1.629 1.00 98.31 167 ILE A O 1
ATOM 1220 N N . ALA A 1 168 ? 8.930 7.058 -1.048 1.00 97.75 168 ALA A N 1
ATOM 1221 C CA . ALA A 1 168 ? 8.416 7.054 -2.418 1.00 97.75 168 ALA A CA 1
ATOM 1222 C C . ALA A 1 168 ? 8.621 8.404 -3.131 1.00 97.75 168 ALA A C 1
ATOM 1224 O O . ALA A 1 168 ? 9.074 8.421 -4.274 1.00 97.75 168 ALA A O 1
ATOM 1225 N N . TRP A 1 169 ? 8.358 9.528 -2.452 1.00 97.81 169 TRP A N 1
ATOM 1226 C CA . TRP A 1 169 ? 8.591 10.871 -2.999 1.00 97.81 169 TRP A CA 1
ATOM 1227 C C . TRP A 1 169 ? 10.070 11.162 -3.249 1.00 97.81 169 TRP A C 1
ATOM 1229 O O . TRP A 1 169 ? 10.424 11.617 -4.334 1.00 97.81 169 TRP A O 1
ATOM 1239 N N . ILE A 1 170 ? 10.942 10.871 -2.277 1.00 97.88 170 ILE A N 1
ATOM 1240 C CA . ILE A 1 170 ? 12.393 11.043 -2.445 1.00 97.88 170 ILE A CA 1
ATOM 1241 C C . ILE A 1 170 ? 12.871 10.229 -3.645 1.00 97.88 170 ILE A C 1
ATOM 1243 O O . ILE A 1 170 ? 13.602 10.745 -4.487 1.00 97.88 170 ILE A O 1
ATOM 1247 N N . TRP A 1 171 ? 12.418 8.981 -3.765 1.00 97.38 171 TRP A N 1
ATOM 1248 C CA . TRP A 1 171 ? 12.781 8.123 -4.887 1.00 97.38 171 TRP A CA 1
ATOM 1249 C C . TRP A 1 171 ? 12.297 8.701 -6.223 1.00 97.38 171 TRP A C 1
ATOM 1251 O O . TRP A 1 171 ? 13.075 8.784 -7.173 1.00 97.38 171 TRP A O 1
ATOM 1261 N N . ALA A 1 172 ? 11.045 9.160 -6.294 1.00 96.50 172 ALA A N 1
ATOM 1262 C CA . ALA A 1 172 ? 10.500 9.798 -7.488 1.00 96.50 172 ALA A CA 1
ATOM 1263 C C . ALA A 1 172 ? 11.340 11.009 -7.922 1.00 96.50 172 ALA A C 1
ATOM 1265 O O . ALA A 1 172 ? 11.750 11.088 -9.080 1.00 96.50 172 ALA A O 1
ATOM 1266 N N . PHE A 1 173 ? 11.680 11.907 -6.992 1.00 95.88 173 PHE A N 1
ATOM 1267 C CA . PHE A 1 173 ? 12.497 13.082 -7.298 1.00 95.88 173 PHE A CA 1
ATOM 1268 C C . PHE A 1 173 ? 13.926 12.729 -7.702 1.00 95.88 173 PHE A C 1
ATOM 1270 O O . PHE A 1 173 ? 14.454 13.338 -8.629 1.00 95.88 173 PHE A O 1
ATOM 1277 N N . VAL A 1 174 ? 14.545 11.725 -7.075 1.00 96.00 174 VAL A N 1
ATOM 1278 C CA . VAL A 1 174 ? 15.872 11.240 -7.485 1.00 96.00 174 VAL A CA 1
ATOM 1279 C C . VAL A 1 174 ? 15.836 10.720 -8.924 1.00 96.00 174 VAL A C 1
ATOM 1281 O O . VAL A 1 174 ? 16.732 11.034 -9.707 1.00 96.00 174 VAL A O 1
ATOM 1284 N N . LEU A 1 175 ? 14.800 9.975 -9.311 1.00 95.38 175 LEU A N 1
ATOM 1285 C CA . LEU A 1 175 ? 14.649 9.506 -10.691 1.00 95.38 175 LEU A CA 1
ATOM 1286 C C . LEU A 1 175 ? 14.439 10.672 -11.662 1.00 95.38 175 LEU A C 1
ATOM 1288 O O . LEU A 1 175 ? 15.121 10.747 -12.680 1.00 95.38 175 LEU A O 1
ATOM 1292 N N . LEU A 1 176 ? 13.557 11.615 -11.329 1.00 94.25 176 LEU A N 1
ATOM 1293 C CA . LEU A 1 176 ? 13.278 12.780 -12.170 1.00 94.25 176 LEU A CA 1
ATOM 1294 C C . LEU A 1 176 ? 14.491 13.705 -12.329 1.00 94.25 176 LEU A C 1
ATOM 1296 O O . LEU A 1 176 ? 14.749 14.182 -13.432 1.00 94.25 176 LEU A O 1
ATOM 1300 N N . ALA A 1 177 ? 15.288 13.902 -11.278 1.00 93.38 177 ALA A N 1
ATOM 1301 C CA . ALA A 1 177 ? 16.522 14.684 -11.346 1.00 93.38 177 ALA A CA 1
ATOM 1302 C C . ALA A 1 177 ? 17.544 14.073 -12.322 1.00 93.38 177 ALA A C 1
ATOM 1304 O O . ALA A 1 177 ? 18.282 14.797 -12.987 1.00 93.38 177 ALA A O 1
ATOM 1305 N N . ASN A 1 178 ? 17.542 12.745 -12.470 1.00 92.81 178 ASN A N 1
ATOM 1306 C CA . ASN A 1 178 ? 18.398 12.009 -13.402 1.00 92.81 178 ASN A CA 1
ATOM 1307 C C . ASN A 1 178 ? 17.752 11.791 -14.787 1.00 92.81 178 ASN A C 1
ATOM 1309 O O . ASN A 1 178 ? 18.298 11.068 -15.618 1.00 92.81 178 ASN A O 1
ATOM 1313 N N . SER A 1 179 ? 16.614 12.432 -15.080 1.00 90.44 179 SER A N 1
ATOM 1314 C CA . SER A 1 179 ? 15.907 12.292 -16.367 1.00 90.44 179 SER A CA 1
ATOM 1315 C C . SER A 1 179 ? 16.736 12.703 -17.589 1.00 90.44 179 SER A C 1
ATOM 1317 O O . SER A 1 179 ? 16.532 12.160 -18.673 1.00 90.44 179 SER A O 1
ATOM 1319 N N . HIS A 1 180 ? 17.705 13.604 -17.410 1.00 89.75 180 HIS A N 1
ATOM 1320 C CA . HIS A 1 180 ? 18.637 14.037 -18.452 1.00 89.75 180 HIS A CA 1
ATOM 1321 C C . HIS A 1 180 ? 19.633 12.942 -18.874 1.00 89.75 180 HIS A C 1
ATOM 1323 O O . HIS A 1 180 ? 20.192 13.020 -19.964 1.00 89.75 180 HIS A O 1
ATOM 1329 N N . VAL A 1 181 ? 19.859 11.929 -18.028 1.00 89.44 181 VAL A N 1
ATOM 1330 C CA . VAL A 1 181 ? 20.808 10.836 -18.295 1.00 89.44 181 VAL A CA 1
ATOM 1331 C C . VAL A 1 181 ? 20.222 9.847 -19.296 1.00 89.44 181 VAL A C 1
ATOM 1333 O O . VAL A 1 181 ? 20.895 9.440 -20.241 1.00 89.44 181 VAL A O 1
ATOM 1336 N N . HIS A 1 182 ? 18.969 9.435 -19.089 1.00 89.75 182 HIS A N 1
ATOM 1337 C CA . HIS A 1 182 ? 18.298 8.485 -19.968 1.00 89.75 182 HIS A CA 1
ATOM 1338 C C . HIS A 1 182 ? 16.762 8.578 -19.825 1.00 89.75 182 HIS A C 1
ATOM 1340 O O . HIS A 1 182 ? 16.266 8.628 -18.695 1.00 89.75 182 HIS A O 1
ATOM 1346 N N . PRO A 1 183 ? 15.969 8.492 -20.919 1.00 90.31 183 PRO A N 1
ATOM 1347 C CA . PRO A 1 183 ? 14.503 8.629 -20.874 1.00 90.31 183 PRO A CA 1
ATOM 1348 C C . PRO A 1 183 ? 13.779 7.678 -19.905 1.00 90.31 183 PRO A C 1
ATOM 1350 O O . PRO A 1 183 ? 12.713 7.993 -19.385 1.00 90.31 183 PRO A O 1
ATOM 1353 N N . ALA A 1 184 ? 14.362 6.512 -19.618 1.00 91.38 184 ALA A N 1
ATOM 1354 C CA . ALA A 1 184 ? 13.818 5.558 -18.645 1.00 91.38 184 ALA A CA 1
ATOM 1355 C C . ALA A 1 184 ? 13.694 6.140 -17.221 1.00 91.38 184 ALA A C 1
ATOM 1357 O O . ALA A 1 184 ? 12.755 5.789 -16.510 1.00 91.38 184 ALA A O 1
ATOM 1358 N N . TYR A 1 185 ? 14.591 7.050 -16.821 1.00 93.00 185 TYR A N 1
ATOM 1359 C CA . TYR A 1 185 ? 14.517 7.742 -15.529 1.00 93.00 185 TYR A CA 1
ATOM 1360 C C . TYR A 1 185 ? 13.322 8.691 -15.468 1.00 93.00 185 TYR A C 1
ATOM 1362 O O . TYR A 1 185 ? 12.637 8.747 -14.451 1.00 93.00 185 TYR A O 1
ATOM 1370 N N . PHE A 1 186 ? 13.023 9.377 -16.575 1.00 93.50 186 PHE A N 1
ATOM 1371 C CA . PHE A 1 186 ? 11.836 10.221 -16.689 1.00 93.50 186 PHE A CA 1
ATOM 1372 C C . PHE A 1 186 ? 10.555 9.396 -16.515 1.00 93.50 186 PHE A C 1
ATOM 1374 O O . PHE A 1 186 ? 9.715 9.736 -15.683 1.00 93.50 186 PHE A O 1
ATOM 1381 N N . VAL A 1 187 ? 10.435 8.277 -17.241 1.00 93.12 187 VAL A N 1
ATOM 1382 C CA . VAL A 1 187 ? 9.260 7.391 -17.165 1.00 93.12 187 VAL A CA 1
ATOM 1383 C C . VAL A 1 187 ? 9.111 6.788 -15.767 1.00 93.12 187 VAL A C 1
ATOM 1385 O O . VAL A 1 187 ? 8.043 6.889 -15.167 1.00 93.12 187 VAL A O 1
ATOM 1388 N N . ALA A 1 188 ? 10.179 6.197 -15.220 1.00 94.69 188 ALA A N 1
ATOM 1389 C CA . ALA A 1 188 ? 10.151 5.614 -13.881 1.00 94.69 188 ALA A CA 1
ATOM 1390 C C . ALA A 1 188 ? 9.838 6.672 -12.810 1.00 94.69 188 ALA A C 1
ATOM 1392 O O . ALA A 1 188 ? 9.043 6.409 -11.912 1.00 94.69 188 ALA A O 1
ATOM 1393 N N . GLY A 1 189 ? 10.406 7.875 -12.930 1.00 94.88 189 GLY A N 1
ATOM 1394 C CA . GLY A 1 189 ? 10.181 8.987 -12.010 1.00 94.88 189 GLY A CA 1
ATOM 1395 C C . GLY A 1 189 ? 8.728 9.462 -11.974 1.00 94.88 189 GLY A C 1
ATOM 1396 O O . GLY A 1 189 ? 8.172 9.589 -10.886 1.00 94.88 189 GLY A O 1
ATOM 1397 N N . HIS A 1 190 ? 8.081 9.639 -13.132 1.00 94.06 190 HIS A N 1
ATOM 1398 C CA . HIS A 1 190 ? 6.667 10.045 -13.197 1.00 94.06 190 HIS A CA 1
ATOM 1399 C C . HIS A 1 190 ? 5.740 8.986 -12.601 1.00 94.06 190 HIS A C 1
ATOM 1401 O O . HIS A 1 190 ? 4.857 9.304 -11.804 1.00 94.06 190 HIS A O 1
ATOM 1407 N N . VAL A 1 191 ? 5.959 7.709 -12.938 1.00 94.62 191 VAL A N 1
ATOM 1408 C CA . VAL A 1 191 ? 5.152 6.626 -12.362 1.00 94.62 191 VAL A CA 1
ATOM 1409 C C . VAL A 1 191 ? 5.363 6.557 -10.848 1.00 94.62 191 VAL A C 1
ATOM 1411 O O . VAL A 1 191 ? 4.390 6.472 -10.103 1.00 94.62 191 VAL A O 1
ATOM 1414 N N . MET A 1 192 ? 6.607 6.665 -10.373 1.00 96.44 192 MET A N 1
ATOM 1415 C CA . MET A 1 192 ? 6.913 6.687 -8.941 1.00 96.44 192 MET A CA 1
ATOM 1416 C C . MET A 1 192 ? 6.280 7.878 -8.215 1.00 96.44 192 MET A C 1
ATOM 1418 O O . MET A 1 192 ? 5.783 7.692 -7.106 1.00 96.44 192 MET A O 1
ATOM 1422 N N . ALA A 1 193 ? 6.230 9.064 -8.827 1.00 96.44 193 ALA A N 1
ATOM 1423 C CA . ALA A 1 193 ? 5.543 10.224 -8.259 1.00 96.44 193 ALA A CA 1
ATOM 1424 C C . ALA A 1 193 ? 4.039 9.950 -8.094 1.00 96.44 193 ALA A C 1
ATOM 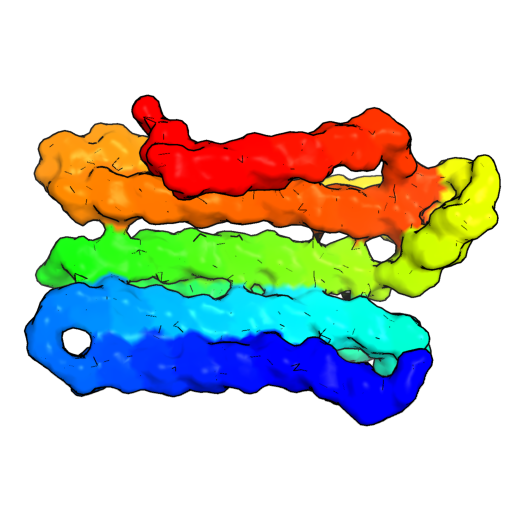1426 O O . ALA A 1 193 ? 3.464 10.201 -7.034 1.00 96.44 193 ALA A O 1
ATOM 1427 N N . GLY A 1 194 ? 3.417 9.313 -9.089 1.00 96.12 194 GLY A N 1
ATOM 1428 C CA . GLY A 1 194 ? 2.030 8.877 -8.983 1.00 96.12 194 GLY A CA 1
ATOM 1429 C C . GLY A 1 194 ? 1.789 7.844 -7.874 1.00 96.12 194 GLY A C 1
ATOM 1430 O O . GLY A 1 194 ? 0.840 7.964 -7.095 1.00 96.12 194 GLY A O 1
ATOM 1431 N N . LEU A 1 195 ? 2.680 6.857 -7.734 1.00 96.50 195 LEU A N 1
ATOM 1432 C CA . LEU A 1 195 ? 2.633 5.878 -6.639 1.00 96.50 195 LEU A CA 1
ATOM 1433 C C . LEU A 1 195 ? 2.839 6.552 -5.267 1.00 96.50 195 LEU A C 1
ATOM 1435 O O . LEU A 1 195 ? 2.205 6.158 -4.283 1.00 96.50 195 LEU A O 1
ATOM 1439 N N . ALA A 1 196 ? 3.662 7.603 -5.199 1.00 97.31 196 ALA A N 1
ATOM 1440 C CA . ALA A 1 196 ? 3.853 8.413 -4.001 1.00 97.31 196 ALA A CA 1
ATOM 1441 C C . ALA A 1 196 ? 2.579 9.190 -3.623 1.00 97.31 196 ALA A C 1
ATOM 1443 O O . ALA A 1 196 ? 2.195 9.169 -2.454 1.00 97.31 196 ALA A O 1
ATOM 1444 N N . CYS A 1 197 ? 1.853 9.769 -4.589 1.00 97.06 197 CYS A N 1
ATOM 1445 C CA . CYS A 1 197 ? 0.535 10.384 -4.363 1.00 97.06 197 CYS A CA 1
ATOM 1446 C C . CYS A 1 197 ? -0.486 9.395 -3.780 1.00 97.06 197 CYS A C 1
ATOM 1448 O O . CYS A 1 197 ? -1.251 9.743 -2.871 1.00 97.06 197 CYS A O 1
ATOM 1450 N N . ILE A 1 198 ? -0.486 8.145 -4.258 1.00 97.44 198 ILE A N 1
ATOM 1451 C CA . ILE A 1 198 ? -1.337 7.084 -3.699 1.00 97.44 198 ILE A CA 1
ATOM 1452 C C . ILE A 1 198 ? -0.932 6.795 -2.249 1.00 97.44 198 ILE A C 1
ATOM 1454 O O . ILE A 1 198 ? -1.792 6.759 -1.369 1.00 97.44 198 ILE A O 1
ATOM 1458 N N . CYS A 1 199 ? 0.366 6.655 -1.964 1.00 97.75 199 CYS A N 1
ATOM 1459 C CA . CYS A 1 199 ? 0.855 6.457 -0.597 1.00 97.75 199 CYS A CA 1
ATOM 1460 C C . CYS A 1 199 ? 0.476 7.628 0.324 1.00 97.75 199 CYS A C 1
ATOM 1462 O O . CYS A 1 199 ? -0.006 7.392 1.430 1.00 97.75 199 CYS A O 1
ATOM 1464 N N . THR A 1 200 ? 0.594 8.875 -0.147 1.00 97.62 200 THR A N 1
ATOM 1465 C CA . THR A 1 200 ? 0.165 10.075 0.590 1.00 97.62 200 THR A CA 1
ATOM 1466 C C . THR A 1 200 ? -1.336 10.044 0.883 1.00 97.62 200 THR A C 1
ATOM 1468 O O . THR A 1 200 ? -1.764 10.351 1.994 1.00 97.62 200 THR A O 1
ATOM 1471 N N . SER A 1 201 ? -2.150 9.599 -0.076 1.00 97.81 201 SER A N 1
ATOM 1472 C CA . SER A 1 201 ? -3.596 9.429 0.116 1.00 97.81 201 SER A CA 1
ATOM 1473 C C . SER A 1 201 ? -3.925 8.346 1.151 1.00 97.81 201 SER A C 1
ATOM 1475 O O . SER A 1 201 ? -4.872 8.487 1.924 1.00 97.81 201 SER A O 1
ATOM 1477 N N . LEU A 1 202 ? -3.125 7.279 1.227 1.00 97.69 202 LEU A N 1
ATOM 1478 C CA . LEU A 1 202 ? -3.298 6.217 2.221 1.00 97.69 202 LEU A CA 1
ATOM 1479 C C . LEU A 1 202 ? -2.933 6.658 3.648 1.00 97.69 202 LEU A C 1
ATOM 1481 O O . LEU A 1 202 ? -3.480 6.090 4.593 1.00 97.69 202 LEU A O 1
ATOM 1485 N N . ILE A 1 203 ? -2.112 7.703 3.826 1.00 97.88 203 ILE A N 1
ATOM 1486 C CA . ILE A 1 203 ? -1.905 8.336 5.144 1.00 97.88 203 ILE A CA 1
ATOM 1487 C C . ILE A 1 203 ? -3.247 8.804 5.707 1.00 97.88 203 ILE A C 1
ATOM 1489 O O . ILE A 1 203 ? -3.577 8.496 6.852 1.00 97.88 203 ILE A O 1
ATOM 1493 N N . ALA A 1 204 ? -4.055 9.475 4.880 1.00 96.94 204 ALA A N 1
ATOM 1494 C CA . ALA A 1 204 ? -5.381 9.940 5.265 1.00 96.94 204 ALA A CA 1
ATOM 1495 C C . ALA A 1 204 ? -6.280 8.773 5.704 1.00 96.94 204 ALA A C 1
ATOM 1497 O O . ALA A 1 204 ? -6.944 8.846 6.736 1.00 96.94 204 ALA A O 1
ATOM 1498 N N . LEU A 1 205 ? -6.269 7.661 4.964 1.00 96.50 205 LEU A N 1
ATOM 1499 C CA . LEU A 1 205 ? -7.047 6.471 5.315 1.00 96.50 205 LEU A CA 1
ATOM 1500 C C . LEU A 1 205 ? -6.608 5.861 6.659 1.00 96.50 205 LEU A C 1
ATOM 1502 O O . LEU A 1 205 ? -7.446 5.546 7.499 1.00 96.50 205 LEU A O 1
ATOM 1506 N N . VAL A 1 206 ? -5.304 5.704 6.891 1.00 97.56 206 VAL A N 1
ATOM 1507 C CA . VAL A 1 206 ? -4.798 5.115 8.141 1.00 97.56 206 VAL A CA 1
ATOM 1508 C C . VAL A 1 206 ? -5.078 6.021 9.337 1.00 97.56 206 VAL A C 1
ATOM 1510 O O . VAL A 1 206 ? -5.599 5.535 10.345 1.00 97.56 206 VAL A O 1
ATOM 1513 N N . ALA A 1 207 ? -4.790 7.320 9.210 1.00 96.56 207 ALA A N 1
ATOM 1514 C CA . ALA A 1 207 ? -5.013 8.310 10.260 1.00 96.56 207 ALA A CA 1
ATOM 1515 C C . ALA A 1 207 ? -6.500 8.410 10.627 1.00 96.56 207 ALA A C 1
ATOM 1517 O O . ALA A 1 207 ? -6.863 8.366 11.802 1.00 96.56 207 ALA A O 1
ATOM 1518 N N . THR A 1 208 ? -7.389 8.462 9.629 1.00 96.06 208 THR A N 1
ATOM 1519 C CA . THR A 1 208 ? -8.842 8.520 9.866 1.00 96.06 208 THR A CA 1
ATOM 1520 C C . THR A 1 208 ? -9.335 7.300 10.641 1.00 96.06 208 THR A C 1
ATOM 1522 O O . THR A 1 208 ? -9.973 7.472 11.677 1.00 96.06 208 THR A O 1
ATOM 1525 N N . ILE A 1 209 ? -8.976 6.081 10.224 1.00 96.00 209 ILE A N 1
ATOM 1526 C CA . ILE A 1 209 ? -9.378 4.847 10.919 1.00 96.00 209 ILE A CA 1
ATOM 1527 C C . ILE A 1 209 ? -8.845 4.826 12.359 1.00 96.00 209 ILE A C 1
ATOM 1529 O O . ILE A 1 209 ? -9.609 4.590 13.299 1.00 96.00 209 ILE A O 1
ATOM 1533 N N . ALA A 1 210 ? -7.549 5.090 12.559 1.00 95.81 210 ALA A N 1
ATOM 1534 C CA . ALA A 1 210 ? -6.921 5.022 13.879 1.00 95.81 210 ALA A CA 1
ATOM 1535 C C . ALA A 1 210 ? -7.518 6.049 14.860 1.00 95.81 210 ALA A C 1
ATOM 1537 O O . ALA A 1 210 ? -7.807 5.718 16.015 1.00 95.81 210 ALA A O 1
ATOM 1538 N N . ARG A 1 211 ? -7.778 7.271 14.386 1.00 94.94 211 ARG A N 1
ATOM 1539 C CA . ARG A 1 211 ? -8.359 8.354 15.191 1.00 94.94 211 ARG A CA 1
ATOM 1540 C C . ARG A 1 211 ? -9.846 8.176 15.453 1.00 94.94 211 ARG A C 1
ATOM 1542 O O . ARG A 1 211 ? -10.301 8.495 16.551 1.00 94.94 211 ARG A O 1
ATOM 1549 N N . GLN A 1 212 ? -10.596 7.618 14.502 1.00 95.31 212 GLN A N 1
ATOM 1550 C CA . GLN A 1 212 ? -11.995 7.236 14.713 1.00 95.31 212 GLN A CA 1
ATOM 1551 C C . GLN A 1 212 ? -12.121 6.125 15.761 1.00 95.31 212 GLN A C 1
ATOM 1553 O O . GLN A 1 212 ? -13.012 6.184 16.605 1.00 95.31 212 GLN A O 1
ATOM 1558 N N . ILE A 1 213 ? -11.203 5.153 15.777 1.00 95.06 213 ILE A N 1
ATOM 1559 C CA . ILE A 1 213 ? -11.147 4.107 16.813 1.00 95.06 213 ILE A CA 1
ATOM 1560 C C . ILE A 1 213 ? -10.881 4.702 18.200 1.00 95.06 213 ILE A C 1
ATOM 1562 O O . ILE A 1 213 ? -11.461 4.249 19.186 1.00 95.06 213 ILE A O 1
ATOM 1566 N N . ARG A 1 214 ? -10.033 5.732 18.280 1.00 94.75 214 ARG A N 1
ATOM 1567 C CA . ARG A 1 214 ? -9.748 6.462 19.523 1.00 94.75 214 ARG A CA 1
ATOM 1568 C C . ARG A 1 214 ? -10.786 7.518 19.901 1.00 94.75 214 ARG A C 1
ATOM 1570 O O . ARG A 1 214 ? -10.645 8.092 20.971 1.00 94.75 214 ARG A O 1
ATOM 1577 N N . ASN A 1 215 ? -11.789 7.772 19.061 1.00 93.31 215 ASN A N 1
ATOM 1578 C CA . ASN A 1 215 ? -12.804 8.806 19.277 1.00 93.31 215 ASN A CA 1
ATOM 1579 C C . ASN A 1 215 ? -12.243 10.241 19.417 1.00 93.31 215 ASN A C 1
ATOM 1581 O O . ASN A 1 215 ? -12.781 11.073 20.138 1.00 93.31 215 ASN A O 1
ATOM 1585 N N . VAL A 1 216 ? -11.132 10.534 18.732 1.00 93.12 216 VAL A N 1
ATOM 1586 C CA . VAL A 1 216 ? -10.476 11.862 18.737 1.00 93.12 216 VAL A CA 1
ATOM 1587 C C . VAL A 1 216 ? -10.456 12.508 17.350 1.00 93.12 216 VAL A C 1
ATOM 1589 O O . VAL A 1 216 ? -9.721 13.464 17.099 1.00 93.12 216 VAL A O 1
ATOM 1592 N N . TYR A 1 217 ? -11.232 11.952 16.422 1.00 90.50 217 TYR A N 1
ATOM 1593 C CA . TYR A 1 217 ? -11.316 12.428 15.051 1.00 90.50 217 TYR A CA 1
ATOM 1594 C C . TYR A 1 217 ? -12.124 13.728 14.978 1.00 90.50 217 TYR A C 1
ATOM 1596 O O . TYR A 1 217 ? -13.329 13.732 15.219 1.00 90.50 217 TYR A O 1
ATOM 1604 N N . SER A 1 218 ? -11.455 14.835 14.655 1.00 88.31 218 SER A N 1
ATOM 1605 C CA . SER A 1 218 ? -12.055 16.174 14.703 1.00 88.31 218 SER A CA 1
ATOM 1606 C C . SER A 1 218 ? -12.777 16.581 13.409 1.00 88.31 218 SER A C 1
ATOM 1608 O O . SER A 1 218 ? -12.509 16.059 12.324 1.00 88.31 218 SER A O 1
ATOM 1610 N N . GLU A 1 219 ? -13.657 17.587 13.485 1.00 86.50 219 GLU A N 1
ATOM 1611 C CA . GLU A 1 219 ? -14.337 18.137 12.299 1.00 86.50 219 GLU A CA 1
ATOM 1612 C C . GLU A 1 219 ? -13.368 18.735 11.273 1.00 86.50 219 GLU A C 1
ATOM 1614 O O . GLU A 1 219 ? -13.561 18.597 10.062 1.00 86.50 219 GLU A O 1
ATOM 1619 N N . LYS A 1 220 ? -12.285 19.362 11.750 1.00 88.31 220 LYS A N 1
ATOM 1620 C CA . LYS A 1 220 ? -11.240 19.911 10.882 1.00 88.31 220 LYS A CA 1
ATOM 1621 C C . LYS A 1 220 ? -10.624 18.804 10.027 1.00 88.31 220 LYS A C 1
ATOM 1623 O O . LYS A 1 220 ? -10.531 18.938 8.808 1.00 88.31 220 LYS A O 1
ATOM 1628 N N . GLU A 1 221 ? -10.280 17.683 10.650 1.00 87.88 221 GLU A N 1
ATOM 1629 C CA . GLU A 1 221 ? -9.733 16.507 9.972 1.00 87.88 221 GLU A CA 1
ATOM 1630 C C . GLU A 1 221 ? -10.738 15.878 9.003 1.00 87.88 221 GLU A C 1
ATOM 1632 O O . GLU A 1 221 ? -10.362 15.483 7.898 1.00 87.88 221 GLU A O 1
ATOM 1637 N N . ARG A 1 222 ? -12.028 15.872 9.361 1.00 87.44 222 ARG A N 1
ATOM 1638 C CA . ARG A 1 222 ? -13.129 15.427 8.491 1.00 87.44 222 ARG A CA 1
ATOM 1639 C C . ARG A 1 222 ? -13.218 16.195 7.178 1.00 87.44 222 ARG A C 1
ATOM 1641 O O . ARG A 1 222 ? -13.593 15.614 6.163 1.00 87.44 222 ARG A O 1
ATOM 1648 N N . SER A 1 223 ? -12.841 17.471 7.174 1.00 91.38 223 SER A N 1
ATOM 1649 C CA . SER A 1 223 ? -12.771 18.277 5.952 1.00 91.38 223 SER A CA 1
ATOM 1650 C C . SER A 1 223 ? -11.421 18.162 5.236 1.00 91.38 223 SER A C 1
ATOM 1652 O O . SER A 1 223 ? -11.376 18.158 4.007 1.00 91.38 223 SER A O 1
ATOM 1654 N N . GLN A 1 224 ? -10.312 18.094 5.977 1.00 93.38 224 GLN A N 1
ATOM 1655 C CA . GLN A 1 224 ? -8.963 18.173 5.409 1.00 93.38 224 GLN A CA 1
ATOM 1656 C C . GLN A 1 224 ? -8.511 16.882 4.723 1.00 93.38 224 GLN A C 1
ATOM 1658 O O . GLN A 1 224 ? -7.962 16.945 3.624 1.00 93.38 224 GLN A O 1
ATOM 1663 N N . TRP A 1 225 ? -8.760 15.720 5.330 1.00 92.88 225 TRP A N 1
ATOM 1664 C CA . TRP A 1 225 ? -8.286 14.444 4.791 1.00 92.88 225 TRP A CA 1
ATOM 1665 C C . TRP A 1 225 ? -8.863 14.123 3.401 1.00 92.88 225 TRP A C 1
ATOM 1667 O O . TRP A 1 225 ? -8.077 13.808 2.507 1.00 92.88 225 TRP A O 1
ATOM 1677 N N . PRO A 1 226 ? -10.177 14.285 3.137 1.00 93.75 226 PRO A N 1
ATOM 1678 C CA . PRO A 1 226 ? -10.712 14.110 1.786 1.00 93.75 226 PRO A CA 1
ATOM 1679 C C . PRO A 1 226 ? -10.140 15.107 0.773 1.00 93.75 226 PRO A C 1
ATOM 1681 O O . PRO A 1 226 ? -9.859 14.726 -0.359 1.00 93.75 226 PRO A O 1
ATOM 1684 N N . LYS A 1 227 ? -9.915 16.370 1.169 1.00 93.75 227 LYS A N 1
ATOM 1685 C CA . LYS A 1 227 ? -9.304 17.387 0.292 1.00 93.75 227 LYS A CA 1
ATOM 1686 C C . LYS A 1 227 ? -7.885 17.003 -0.119 1.00 93.75 227 LYS A C 1
ATOM 1688 O O . LYS A 1 227 ? -7.540 17.181 -1.280 1.00 93.75 227 LYS A O 1
ATOM 1693 N N . LEU A 1 228 ? -7.090 16.448 0.801 1.00 93.00 228 LEU A N 1
ATOM 1694 C CA . LEU A 1 228 ? -5.756 15.931 0.490 1.00 93.00 228 LEU A CA 1
ATOM 1695 C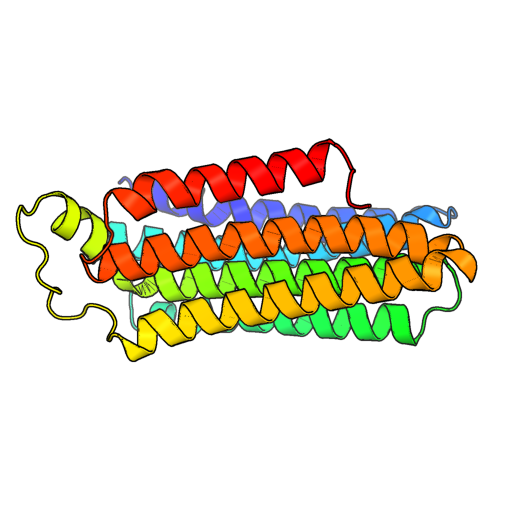 C . LEU A 1 228 ? -5.825 14.817 -0.561 1.00 93.00 228 LEU A C 1
ATOM 1697 O O . LEU A 1 228 ? -5.089 14.865 -1.540 1.00 93.00 228 LEU A O 1
ATOM 1701 N N . VAL A 1 229 ? -6.723 13.844 -0.386 1.00 94.38 229 VAL A N 1
ATOM 1702 C CA . VAL A 1 229 ? -6.888 12.731 -1.338 1.00 94.38 229 VAL A CA 1
ATOM 1703 C C . VAL A 1 229 ? -7.334 13.242 -2.711 1.00 94.38 229 VAL A C 1
ATOM 1705 O O . VAL A 1 229 ? -6.790 12.819 -3.727 1.00 94.38 229 VAL A O 1
ATOM 1708 N N . LEU A 1 230 ? -8.276 14.189 -2.755 1.00 93.31 230 LEU A N 1
ATOM 1709 C CA . LEU A 1 230 ? -8.723 14.813 -4.005 1.00 93.31 230 LEU A CA 1
ATOM 1710 C C . LEU A 1 230 ? -7.601 15.596 -4.692 1.00 93.31 230 LEU A C 1
ATOM 1712 O O . LEU A 1 230 ? -7.456 15.503 -5.908 1.00 93.31 230 LEU A O 1
ATOM 1716 N N . LEU A 1 231 ? -6.788 16.331 -3.929 1.00 93.62 231 LEU A N 1
ATOM 1717 C CA . LEU A 1 231 ? -5.626 17.046 -4.452 1.00 93.62 231 LEU A CA 1
ATOM 1718 C C . LEU A 1 231 ? -4.607 16.071 -5.053 1.00 93.62 231 LEU A C 1
ATOM 1720 O O . LEU A 1 231 ? -4.221 16.230 -6.205 1.00 93.62 231 LEU A O 1
ATOM 1724 N N . MET A 1 232 ? -4.219 15.035 -4.305 1.00 92.88 232 MET A N 1
ATOM 1725 C CA . MET A 1 232 ? -3.261 14.023 -4.766 1.00 92.88 232 MET A CA 1
ATOM 1726 C C . MET A 1 232 ? -3.778 13.261 -5.990 1.00 92.88 232 MET A C 1
ATOM 1728 O O . MET A 1 232 ? -3.015 12.998 -6.915 1.00 92.88 232 MET A O 1
ATOM 1732 N N . GLY A 1 233 ? -5.077 12.950 -6.031 1.00 89.31 233 GLY A N 1
ATOM 1733 C CA . GLY A 1 233 ? -5.720 12.356 -7.202 1.00 89.31 233 GLY A CA 1
ATOM 1734 C C . GLY A 1 233 ? -5.749 13.295 -8.411 1.00 89.31 233 GLY A C 1
ATOM 1735 O O . GLY A 1 233 ? -5.565 12.841 -9.535 1.00 89.31 233 GLY A O 1
ATOM 1736 N N . SER A 1 234 ? -5.927 14.600 -8.191 1.00 90.88 234 SER A N 1
ATOM 1737 C CA . SER A 1 234 ? -5.906 15.603 -9.264 1.00 90.88 234 SER A CA 1
ATOM 1738 C C . SER A 1 234 ? -4.506 15.757 -9.863 1.00 90.88 234 SER A C 1
ATOM 1740 O O . SER A 1 234 ? -4.379 15.733 -11.081 1.00 90.88 234 SER A O 1
ATOM 1742 N N . ILE A 1 235 ? -3.466 15.821 -9.021 1.00 90.06 235 ILE A N 1
ATOM 1743 C CA . ILE A 1 235 ? -2.056 15.856 -9.454 1.00 90.06 235 ILE A CA 1
ATOM 1744 C C . ILE A 1 235 ? -1.715 14.596 -10.261 1.00 90.06 235 ILE A C 1
ATOM 1746 O O . ILE A 1 235 ? -1.122 14.675 -11.333 1.00 90.06 235 ILE A O 1
ATOM 1750 N N . LEU A 1 236 ? -2.150 13.424 -9.782 1.00 87.62 236 LEU A N 1
ATOM 1751 C CA . LEU A 1 236 ? -1.946 12.158 -10.486 1.00 87.62 236 LEU A CA 1
ATOM 1752 C C . LEU A 1 236 ? -2.565 12.150 -11.891 1.00 87.62 236 LEU A C 1
ATOM 1754 O O . LEU A 1 236 ? -1.977 11.580 -12.807 1.00 87.62 236 LEU A O 1
ATOM 1758 N N . LEU A 1 237 ? -3.747 12.749 -12.053 1.00 83.69 237 LEU A N 1
ATOM 1759 C CA . LEU A 1 237 ? -4.451 12.807 -13.334 1.00 83.69 237 LEU A CA 1
ATOM 1760 C C . LEU A 1 237 ? -3.873 13.852 -14.287 1.00 83.69 237 LEU A C 1
ATOM 1762 O O . LEU A 1 237 ? -3.874 13.615 -15.492 1.00 83.69 237 LEU A O 1
ATOM 1766 N N . SER A 1 238 ? -3.419 14.997 -13.772 1.00 84.00 238 SER A N 1
ATOM 1767 C CA . SER A 1 238 ? -2.854 16.046 -14.620 1.00 84.00 238 SER A CA 1
ATOM 1768 C C . SER A 1 238 ? -1.441 15.705 -15.095 1.00 84.00 238 SER A C 1
ATOM 1770 O O . SER A 1 238 ? -1.042 16.132 -16.173 1.00 84.00 238 SER A O 1
ATOM 1772 N N . GLY A 1 239 ? -0.711 14.874 -14.344 1.00 71.25 239 GLY A N 1
ATOM 1773 C CA . GLY A 1 239 ? 0.668 14.510 -14.670 1.00 71.25 239 GLY A CA 1
ATOM 1774 C C . GLY A 1 239 ? 1.673 15.628 -14.378 1.00 71.25 239 GLY A C 1
ATOM 1775 O O . GLY A 1 239 ? 2.855 15.463 -14.678 1.00 71.25 239 GLY A O 1
ATOM 1776 N N . ASP A 1 240 ? 1.221 16.724 -13.761 1.00 69.69 240 ASP A N 1
ATOM 1777 C CA . ASP A 1 240 ? 2.038 17.882 -13.396 1.00 69.69 240 ASP A CA 1
ATOM 1778 C C . ASP A 1 240 ? 2.815 17.585 -12.109 1.00 69.69 240 ASP A C 1
ATOM 1780 O O . ASP A 1 240 ? 2.482 18.039 -11.012 1.00 69.69 240 ASP A O 1
ATOM 1784 N N . PHE A 1 241 ? 3.843 16.750 -12.231 1.00 66.31 241 PHE A N 1
ATOM 1785 C CA . PHE A 1 241 ? 4.755 16.440 -11.129 1.00 66.31 241 PHE A CA 1
ATOM 1786 C C . PHE A 1 241 ? 5.970 17.379 -11.074 1.00 66.31 241 PHE A C 1
ATOM 1788 O O . PHE A 1 241 ? 6.779 17.260 -10.149 1.00 66.31 241 PHE A O 1
ATOM 1795 N N . LEU A 1 242 ? 6.082 18.292 -12.049 1.00 54.34 242 LEU A N 1
ATOM 1796 C CA . LEU A 1 242 ? 7.144 19.282 -12.240 1.00 54.34 242 LEU A CA 1
ATOM 1797 C C . LEU A 1 242 ? 6.597 20.535 -12.932 1.00 54.34 242 LEU A C 1
ATOM 1799 O O . LEU A 1 242 ? 5.913 20.366 -13.964 1.00 54.34 242 LEU A O 1
#